Protein AF-A0A357F1L4-F1 (afdb_monomer_lite)

Foldseek 3Di:
DWDDPLLLQLLLQLQVLLFLVVLVVLQVLLCVPPNPCSLVVLLVQFDPVLSVVLVVVVVVVDDSSVVRGLNSQLSNLVVPLVSLCVQQPVCSVVRSVLSVLLSVSVVCSVVVHTDDPVSSVSNLVSSLVVCVSSVNNVSSVVSVCSNVVPDPPCPDDDDDDDDDDDDFDLQKEKEFEPADPVQVCLCVVQVKHKDAPDDPLPDDDNHQKYFYDYPQWSFKMWGFQFKKFAAALVDIGTPDGDHDDDPVVVVVSQSVSCCVPPVPRPRMIMGRTDDMGTAGQGAPDDDDGDDGIDMARCVVVVDDGRHSVRVSRHPHYPVVRVD

Structure (mmCIF, N/CA/C/O backbone):
data_AF-A0A357F1L4-F1
#
_entry.id   AF-A0A357F1L4-F1
#
loop_
_atom_site.group_PDB
_atom_site.id
_atom_site.type_symbol
_atom_site.label_atom_id
_atom_site.label_alt_id
_atom_site.label_comp_id
_atom_site.label_asym_id
_atom_site.label_entity_id
_atom_site.label_seq_id
_atom_site.pdbx_PDB_ins_code
_atom_site.Cartn_x
_atom_site.Cartn_y
_atom_site.Cartn_z
_atom_site.occupancy
_atom_site.B_iso_or_equiv
_atom_site.auth_seq_id
_atom_site.auth_comp_id
_atom_site.auth_asym_id
_atom_site.auth_atom_id
_atom_site.pdbx_PDB_model_num
ATOM 1 N N . MET A 1 1 ? 12.021 10.935 26.451 1.00 81.81 1 MET A N 1
ATOM 2 C CA . MET A 1 1 ? 10.717 10.225 26.434 1.00 81.81 1 MET A CA 1
ATOM 3 C C . MET A 1 1 ? 10.651 9.418 25.151 1.00 81.81 1 MET A C 1
ATOM 5 O O . MET A 1 1 ? 11.058 9.950 24.124 1.00 81.81 1 MET A O 1
ATOM 9 N N . PHE A 1 2 ? 10.201 8.165 25.200 1.00 91.44 2 PHE A N 1
ATOM 10 C CA . PHE A 1 2 ? 10.072 7.308 24.016 1.00 91.44 2 PHE A CA 1
ATOM 11 C C . PHE A 1 2 ? 8.644 7.331 23.468 1.00 91.44 2 PHE A C 1
ATOM 13 O O . PHE A 1 2 ? 7.699 7.525 24.232 1.00 91.44 2 PHE A O 1
ATOM 20 N N . ILE A 1 3 ? 8.499 7.126 22.158 1.00 88.88 3 ILE A N 1
ATOM 21 C CA . ILE A 1 3 ? 7.185 7.027 21.515 1.00 88.88 3 ILE A CA 1
ATOM 22 C C . ILE A 1 3 ? 6.516 5.676 21.800 1.00 88.88 3 ILE A C 1
ATOM 24 O O . ILE A 1 3 ? 7.173 4.631 21.862 1.00 88.88 3 ILE A O 1
ATOM 28 N N . ASN A 1 4 ? 5.194 5.693 21.949 1.00 89.44 4 ASN A N 1
ATOM 29 C CA . ASN A 1 4 ? 4.388 4.505 22.212 1.00 89.44 4 ASN A CA 1
ATOM 30 C C . ASN A 1 4 ? 4.125 3.678 20.935 1.00 89.44 4 ASN A C 1
ATOM 32 O O . ASN A 1 4 ? 4.451 4.083 19.818 1.00 89.44 4 ASN A O 1
ATOM 36 N N . GLN A 1 5 ? 3.509 2.503 21.088 1.00 80.50 5 GLN A N 1
ATOM 37 C CA . GLN A 1 5 ? 3.262 1.583 19.972 1.00 80.50 5 GLN A CA 1
ATOM 38 C C . GLN A 1 5 ? 2.395 2.194 18.853 1.00 80.50 5 GLN A C 1
ATOM 40 O O . GLN A 1 5 ? 2.718 2.042 17.676 1.00 80.50 5 GLN A O 1
ATOM 45 N N . THR A 1 6 ? 1.351 2.954 19.195 1.00 84.44 6 THR A N 1
ATOM 46 C CA . THR A 1 6 ? 0.487 3.649 18.223 1.00 84.44 6 THR A CA 1
ATOM 47 C C . THR A 1 6 ? 1.271 4.684 17.411 1.00 84.44 6 THR A C 1
ATOM 49 O O . THR A 1 6 ? 1.054 4.852 16.210 1.00 84.44 6 THR A O 1
ATOM 52 N N . GLU A 1 7 ? 2.215 5.377 18.047 1.00 86.50 7 GLU A N 1
ATOM 53 C CA . GLU A 1 7 ? 3.111 6.330 17.387 1.00 86.50 7 GLU A CA 1
ATOM 54 C C . GLU A 1 7 ? 4.137 5.620 16.491 1.00 86.50 7 GLU A C 1
ATOM 56 O O . GLU A 1 7 ? 4.337 6.050 15.351 1.00 86.50 7 GLU A O 1
ATOM 61 N N . LYS A 1 8 ? 4.709 4.489 16.939 1.00 86.06 8 LYS A N 1
ATOM 62 C CA . LYS A 1 8 ? 5.569 3.623 16.109 1.00 86.06 8 LYS A CA 1
ATOM 63 C C . LYS A 1 8 ? 4.834 3.146 14.851 1.00 86.06 8 LYS A C 1
ATOM 65 O O . LYS A 1 8 ? 5.392 3.202 13.757 1.00 86.06 8 LYS A O 1
ATOM 70 N N . GLU A 1 9 ? 3.568 2.744 14.967 1.00 85.12 9 GLU A N 1
ATOM 71 C CA . GLU A 1 9 ? 2.745 2.315 13.828 1.00 85.12 9 GLU A CA 1
ATOM 72 C C . GLU A 1 9 ? 2.429 3.439 12.836 1.00 85.12 9 GLU A C 1
ATOM 74 O O . GLU A 1 9 ? 2.482 3.222 11.622 1.00 85.12 9 GLU A O 1
ATOM 79 N N . LYS A 1 10 ? 2.091 4.640 13.326 1.00 89.31 10 LYS A N 1
ATOM 80 C CA . LYS A 1 10 ? 1.914 5.825 12.471 1.00 89.31 10 LYS A CA 1
ATOM 81 C C . LYS A 1 10 ? 3.200 6.132 11.707 1.00 89.31 10 LYS A C 1
ATOM 83 O O . LYS A 1 10 ? 3.157 6.332 10.496 1.00 89.31 10 LYS A O 1
ATOM 88 N N . LEU A 1 11 ? 4.337 6.124 12.402 1.00 92.19 11 LEU A N 1
ATOM 89 C CA . LEU A 1 11 ? 5.649 6.420 11.829 1.00 92.19 11 LEU A CA 1
ATOM 90 C C . LEU A 1 11 ? 6.066 5.367 10.794 1.00 92.19 11 LEU A C 1
ATOM 92 O O . LEU A 1 11 ? 6.514 5.724 9.708 1.00 92.19 11 LEU A O 1
ATOM 96 N N . PHE A 1 12 ? 5.814 4.082 11.059 1.00 92.00 12 PHE A N 1
ATOM 97 C CA . PHE A 1 12 ? 6.002 3.002 10.086 1.00 92.00 12 PHE A CA 1
ATOM 98 C C . PHE A 1 12 ? 5.160 3.209 8.812 1.00 92.00 12 PHE A C 1
ATOM 100 O O . PHE A 1 12 ? 5.679 3.092 7.700 1.00 92.00 12 PHE A O 1
ATOM 107 N N . LYS A 1 13 ? 3.878 3.581 8.956 1.00 88.50 13 LYS A N 1
ATOM 108 C CA . LYS A 1 13 ? 2.992 3.913 7.823 1.00 88.50 13 LYS A CA 1
ATOM 109 C C . LYS A 1 13 ? 3.527 5.123 7.034 1.00 88.50 13 LYS A C 1
ATOM 111 O O . LYS A 1 13 ? 3.612 5.049 5.809 1.00 88.50 13 LYS A O 1
ATOM 116 N N . GLY A 1 14 ? 3.958 6.186 7.720 1.00 93.06 14 GLY A N 1
ATOM 117 C CA . GLY A 1 14 ? 4.518 7.398 7.106 1.00 93.06 14 GLY A CA 1
ATOM 118 C C . GLY A 1 14 ? 5.817 7.148 6.335 1.00 93.06 14 GLY A C 1
ATOM 119 O O . GLY A 1 14 ? 5.975 7.617 5.208 1.00 93.06 14 GLY A O 1
ATOM 120 N N . LEU A 1 15 ? 6.715 6.328 6.888 1.00 94.75 15 LEU A N 1
ATOM 121 C CA . LEU A 1 15 ? 7.925 5.872 6.199 1.00 94.75 15 LEU A CA 1
ATOM 122 C C . LEU A 1 15 ? 7.594 5.083 4.924 1.00 94.75 15 LEU A C 1
ATOM 124 O O . LEU A 1 15 ? 8.250 5.280 3.905 1.00 94.75 15 LEU A O 1
ATOM 128 N N . GLY A 1 16 ? 6.564 4.230 4.946 1.00 91.00 16 GLY A N 1
ATOM 129 C CA . GLY A 1 16 ? 6.109 3.497 3.760 1.00 91.00 16 GLY A CA 1
ATOM 130 C C . GLY A 1 16 ? 5.607 4.413 2.636 1.00 91.00 16 GLY A C 1
ATOM 131 O O . GLY A 1 16 ? 6.017 4.250 1.484 1.00 91.00 16 GLY A O 1
ATOM 132 N N . ILE A 1 17 ? 4.775 5.405 2.977 1.00 90.69 17 ILE A N 1
ATOM 133 C CA . ILE A 1 17 ? 4.278 6.433 2.042 1.00 90.69 17 ILE A CA 1
ATOM 134 C C . ILE A 1 17 ? 5.459 7.191 1.421 1.00 90.69 17 ILE A C 1
ATOM 136 O O . ILE A 1 17 ? 5.607 7.244 0.196 1.00 90.69 17 ILE A O 1
ATOM 140 N N . PHE A 1 18 ? 6.353 7.707 2.267 1.00 96.19 18 PHE A N 1
ATOM 141 C CA . PHE A 1 18 ? 7.519 8.466 1.830 1.00 96.19 18 PHE A CA 1
ATOM 142 C C . PHE A 1 18 ? 8.476 7.640 0.964 1.00 96.19 18 PHE A C 1
ATOM 144 O O . PHE A 1 18 ? 8.941 8.137 -0.059 1.00 96.19 18 PHE A O 1
ATOM 151 N N . GLN A 1 19 ? 8.749 6.376 1.315 1.00 95.94 19 GLN A N 1
ATOM 152 C CA . GLN A 1 19 ? 9.640 5.512 0.534 1.00 95.94 19 GLN A CA 1
ATOM 153 C C . GLN A 1 19 ? 9.152 5.367 -0.909 1.00 95.94 19 GLN A C 1
ATOM 155 O O . GLN A 1 19 ? 9.956 5.440 -1.837 1.00 95.94 19 GLN A O 1
ATOM 160 N N . ASN A 1 20 ? 7.844 5.179 -1.104 1.00 90.94 20 ASN A N 1
ATOM 161 C CA . ASN A 1 20 ? 7.250 5.060 -2.431 1.00 90.94 20 ASN A CA 1
ATOM 162 C C . ASN A 1 20 ? 7.383 6.363 -3.237 1.00 90.94 20 ASN A C 1
ATOM 164 O O . ASN A 1 20 ? 7.795 6.337 -4.395 1.00 90.94 20 ASN A O 1
ATOM 168 N N . ILE A 1 21 ? 7.087 7.504 -2.615 1.00 92.81 21 ILE A N 1
ATOM 169 C CA . ILE A 1 21 ? 7.133 8.817 -3.270 1.00 92.81 21 ILE A CA 1
ATOM 170 C C . ILE A 1 21 ? 8.572 9.248 -3.586 1.00 92.81 21 ILE A C 1
ATOM 172 O O . ILE A 1 21 ? 8.853 9.682 -4.702 1.00 92.81 21 ILE A O 1
ATOM 176 N N . PHE A 1 22 ? 9.512 9.069 -2.655 1.00 96.50 22 PHE A N 1
ATOM 177 C CA . PHE A 1 22 ? 10.911 9.438 -2.871 1.00 96.50 22 PHE A CA 1
ATOM 178 C C . PHE A 1 22 ? 11.606 8.513 -3.886 1.00 96.50 22 PHE A C 1
ATOM 180 O O . PHE A 1 22 ? 12.413 8.973 -4.690 1.00 96.50 22 PHE A O 1
ATOM 187 N N . ARG A 1 23 ? 11.223 7.230 -3.946 1.00 95.88 23 ARG A N 1
ATOM 188 C CA . ARG A 1 23 ? 11.595 6.311 -5.038 1.00 95.88 23 ARG A CA 1
ATOM 189 C C . ARG A 1 23 ? 11.125 6.823 -6.402 1.00 95.88 23 ARG A C 1
ATOM 191 O O . ARG A 1 23 ? 11.927 6.874 -7.328 1.00 95.88 23 ARG A O 1
ATOM 198 N N . GLN A 1 24 ? 9.855 7.215 -6.532 1.00 92.12 24 GLN A N 1
ATOM 199 C CA . GLN A 1 24 ? 9.325 7.773 -7.785 1.00 92.12 24 GLN A CA 1
ATOM 200 C C . GLN A 1 24 ? 10.053 9.064 -8.182 1.00 92.12 24 GLN A C 1
ATOM 202 O O . GLN A 1 24 ? 10.353 9.261 -9.357 1.00 92.12 24 GLN A O 1
ATOM 207 N N . TYR A 1 25 ? 10.386 9.915 -7.206 1.00 96.38 25 TYR A N 1
ATOM 208 C CA . TYR A 1 25 ? 11.195 11.112 -7.424 1.00 96.38 25 TYR A CA 1
ATOM 209 C C . TYR A 1 25 ? 12.589 10.779 -7.978 1.00 96.38 25 TYR A C 1
ATOM 211 O O . TYR A 1 25 ? 12.964 11.332 -9.009 1.00 96.38 25 TYR A O 1
ATOM 219 N N . ILE A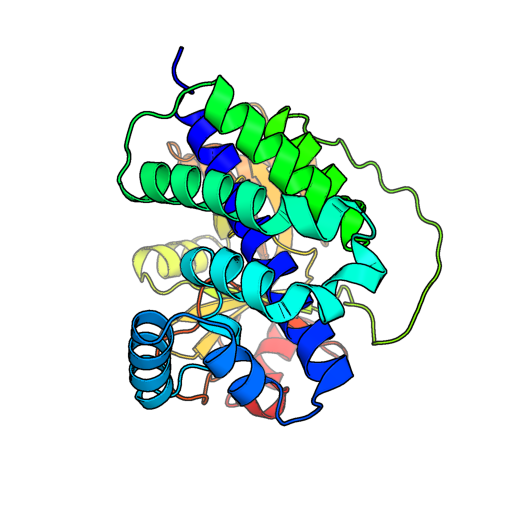 1 26 ? 13.313 9.832 -7.362 1.00 97.12 26 ILE A N 1
ATOM 220 C CA . ILE A 1 26 ? 14.629 9.351 -7.829 1.00 97.12 26 ILE A CA 1
ATOM 221 C C . ILE A 1 26 ? 14.567 8.891 -9.290 1.00 97.12 26 ILE A C 1
ATOM 223 O O . ILE A 1 26 ? 15.373 9.343 -10.104 1.00 97.12 26 ILE A O 1
ATOM 227 N N . VAL A 1 27 ? 13.608 8.018 -9.625 1.00 95.12 27 VAL A N 1
ATOM 228 C CA . VAL A 1 27 ? 13.436 7.519 -11.000 1.00 95.12 27 VAL A CA 1
ATOM 229 C C . VAL A 1 27 ? 13.141 8.687 -11.943 1.00 95.12 27 VAL A C 1
ATOM 231 O O . VAL A 1 27 ? 13.826 8.841 -12.944 1.00 95.12 27 VAL A O 1
ATOM 234 N N . SER A 1 28 ? 12.215 9.582 -11.582 1.00 94.69 28 SER A N 1
ATOM 235 C CA . SER A 1 28 ? 11.856 10.756 -12.388 1.00 94.69 28 SER A CA 1
ATOM 236 C C . SER A 1 28 ? 13.053 11.665 -12.708 1.00 94.69 28 SER A C 1
ATOM 238 O O . SER A 1 28 ? 13.283 11.980 -13.878 1.00 94.69 28 SER A O 1
ATOM 240 N N . VAL A 1 29 ? 13.860 12.060 -11.711 1.00 95.75 29 VAL A N 1
ATOM 241 C CA . VAL A 1 29 ? 15.006 12.961 -11.957 1.00 95.75 29 VAL A CA 1
ATOM 242 C C . VAL A 1 29 ? 16.132 12.285 -12.741 1.00 95.75 29 VAL A C 1
ATOM 244 O O . VAL A 1 29 ? 16.767 12.944 -13.567 1.00 95.75 29 VAL A O 1
ATOM 247 N N . LEU A 1 30 ? 16.354 10.979 -12.550 1.00 96.06 30 LEU A N 1
ATOM 248 C CA . LEU A 1 30 ? 17.338 10.233 -13.335 1.00 96.06 30 LEU A CA 1
ATOM 249 C C . LEU A 1 30 ? 16.856 10.005 -14.772 1.00 96.06 30 LEU A C 1
ATOM 251 O O . LEU A 1 30 ? 17.595 10.319 -15.701 1.00 96.06 30 LEU A O 1
ATOM 255 N N . THR A 1 31 ? 15.616 9.560 -14.994 1.00 95.25 31 THR A N 1
ATOM 256 C CA . THR A 1 31 ? 15.044 9.391 -16.342 1.00 95.25 31 THR A CA 1
ATOM 257 C C . THR A 1 31 ? 15.011 10.716 -17.108 1.00 95.25 31 THR A C 1
ATOM 259 O O . THR A 1 31 ? 15.353 10.747 -18.287 1.00 95.25 31 THR A O 1
ATOM 262 N N . LYS A 1 32 ? 14.707 11.841 -16.445 1.00 93.88 32 LYS A N 1
ATOM 263 C CA . LYS A 1 32 ? 14.752 13.183 -17.056 1.00 93.88 32 LYS A CA 1
ATOM 264 C C . LYS A 1 32 ? 16.152 13.583 -17.551 1.00 93.88 32 LYS A C 1
ATOM 266 O O . LYS A 1 32 ? 16.251 14.395 -18.468 1.00 93.88 32 LYS A O 1
ATOM 271 N N . ARG A 1 33 ? 17.226 13.047 -16.954 1.00 95.00 33 ARG A N 1
ATOM 272 C CA . ARG A 1 33 ? 18.620 13.366 -17.315 1.00 95.00 33 ARG A CA 1
ATOM 273 C C . ARG A 1 33 ? 19.277 12.330 -18.233 1.00 95.00 33 ARG A C 1
ATOM 275 O O . ARG A 1 33 ? 20.036 12.726 -19.111 1.00 95.00 33 ARG A O 1
ATOM 282 N N . PHE A 1 34 ? 19.006 11.047 -18.013 1.00 95.06 34 PHE A N 1
ATOM 283 C CA . PHE A 1 34 ? 19.709 9.907 -18.619 1.00 95.06 34 PHE A CA 1
ATOM 284 C C . PHE A 1 34 ? 18.802 9.022 -19.495 1.00 95.06 34 PHE A C 1
ATOM 286 O O . PHE A 1 34 ? 19.275 8.079 -20.126 1.00 95.06 34 PHE A O 1
ATOM 293 N N . GLY A 1 35 ? 17.497 9.306 -19.565 1.00 94.12 35 GLY A N 1
ATOM 294 C CA . GLY A 1 35 ? 16.545 8.527 -20.357 1.00 94.12 35 GLY A CA 1
ATOM 295 C C . GLY A 1 35 ? 16.500 7.065 -19.910 1.00 94.12 35 GLY A C 1
ATOM 296 O O . GLY A 1 35 ? 16.312 6.779 -18.729 1.00 94.12 35 GLY A O 1
ATOM 297 N N . ASN A 1 36 ? 16.696 6.144 -20.854 1.00 91.69 36 ASN A N 1
ATOM 298 C CA . ASN A 1 36 ? 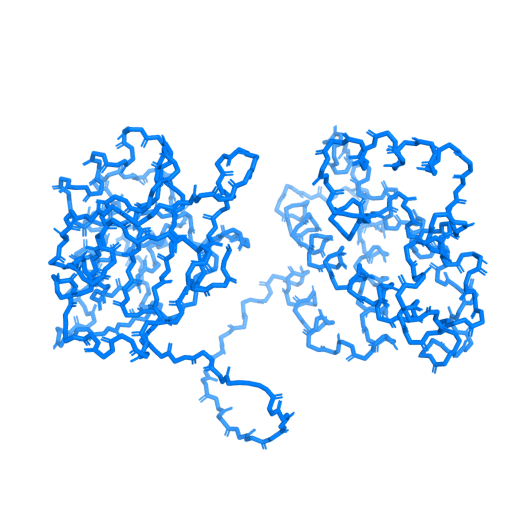16.694 4.700 -20.596 1.00 91.69 36 ASN A CA 1
ATOM 299 C C . ASN A 1 36 ? 17.899 4.222 -19.760 1.00 91.69 36 ASN A C 1
ATOM 301 O O . ASN A 1 36 ? 17.826 3.149 -19.173 1.00 91.69 36 ASN A O 1
ATOM 305 N N . ASP A 1 37 ? 18.974 5.012 -19.671 1.00 93.88 37 ASP A N 1
ATOM 306 C CA . ASP A 1 37 ? 20.202 4.675 -18.930 1.00 93.88 37 ASP A CA 1
ATOM 307 C C . ASP A 1 37 ? 20.139 5.074 -17.438 1.00 93.88 37 ASP A C 1
ATOM 309 O O . ASP A 1 37 ? 21.114 4.990 -16.690 1.00 93.88 37 ASP A O 1
ATOM 313 N N . TRP A 1 38 ? 18.960 5.503 -16.968 1.00 95.31 38 TRP A N 1
ATOM 314 C CA . TRP A 1 38 ? 18.737 5.923 -15.582 1.00 95.31 38 TRP A CA 1
ATOM 315 C C . TRP A 1 38 ? 19.107 4.840 -14.554 1.00 95.31 38 TRP A C 1
ATOM 317 O O . TRP A 1 38 ? 19.487 5.167 -13.429 1.00 95.31 38 TRP A O 1
ATOM 327 N N . THR A 1 39 ? 19.012 3.562 -14.932 1.00 93.75 39 THR A N 1
ATOM 328 C CA . THR A 1 39 ? 19.339 2.410 -14.084 1.00 93.75 39 THR A CA 1
ATOM 329 C C . THR A 1 39 ? 20.831 2.349 -13.761 1.00 93.75 39 THR A C 1
ATOM 331 O O . THR A 1 39 ? 21.191 2.227 -12.590 1.00 93.75 39 THR A O 1
ATOM 334 N N . ASN A 1 40 ? 21.698 2.514 -14.764 1.00 93.81 40 ASN A N 1
ATOM 335 C CA . ASN A 1 40 ? 23.148 2.571 -14.583 1.00 93.81 40 ASN A CA 1
ATOM 336 C C . ASN A 1 40 ? 23.540 3.815 -13.778 1.00 93.81 40 ASN A C 1
ATOM 338 O O . ASN A 1 40 ? 24.236 3.696 -12.769 1.00 93.81 40 ASN A O 1
ATOM 342 N N . ALA A 1 41 ? 22.975 4.980 -14.115 1.00 95.44 41 ALA A N 1
ATOM 343 C CA . ALA A 1 41 ? 23.170 6.208 -13.343 1.00 95.44 41 ALA A CA 1
ATOM 344 C C . ALA A 1 41 ? 22.737 6.063 -11.864 1.00 95.44 41 ALA A C 1
ATOM 346 O O . ALA A 1 41 ? 23.363 6.635 -10.966 1.00 95.44 41 ALA A O 1
ATOM 347 N N . PHE A 1 42 ? 21.702 5.263 -11.567 1.00 96.94 42 PHE A N 1
ATOM 348 C CA . PHE A 1 42 ? 21.339 4.936 -10.186 1.00 96.94 42 PHE A CA 1
ATOM 349 C C . PHE A 1 42 ? 22.369 4.020 -9.507 1.00 96.94 42 PHE A C 1
ATOM 351 O O . PHE A 1 42 ? 22.761 4.295 -8.370 1.00 96.94 42 PHE A O 1
ATOM 358 N N . LEU A 1 43 ? 22.834 2.962 -10.176 1.00 95.12 43 LEU A N 1
ATOM 359 C CA . LEU A 1 43 ? 23.842 2.035 -9.640 1.00 95.12 43 LEU A CA 1
ATOM 360 C C . LEU A 1 43 ? 25.185 2.736 -9.364 1.00 95.12 43 LEU A C 1
ATOM 362 O O . LEU A 1 43 ? 25.835 2.472 -8.349 1.00 95.12 43 LEU A O 1
ATOM 366 N N . GLU A 1 44 ? 25.570 3.702 -10.196 1.00 94.50 44 GLU A N 1
ATOM 367 C CA . GLU A 1 44 ? 26.717 4.582 -9.946 1.00 94.50 44 GLU A CA 1
ATOM 368 C C . GLU A 1 44 ? 26.480 5.560 -8.783 1.00 94.50 44 GLU A C 1
ATOM 370 O O . GLU A 1 44 ? 27.434 5.996 -8.133 1.00 94.50 44 GLU A O 1
ATOM 375 N N . SER A 1 45 ? 25.221 5.878 -8.457 1.00 94.12 45 SER A N 1
ATOM 376 C CA . SER A 1 45 ? 24.856 6.811 -7.380 1.00 94.12 45 SER A CA 1
ATOM 377 C C . SER A 1 45 ? 24.861 6.225 -5.961 1.00 94.12 45 SER A C 1
ATOM 379 O O . SER A 1 45 ? 24.754 6.969 -4.984 1.00 94.12 45 SER A O 1
ATOM 381 N N . VAL A 1 46 ? 25.023 4.910 -5.812 1.00 94.44 46 VAL A N 1
ATOM 382 C CA . VAL A 1 46 ? 25.088 4.247 -4.499 1.00 94.44 46 VAL A CA 1
ATOM 383 C C . VAL A 1 46 ? 26.537 3.925 -4.095 1.00 94.44 46 VAL A C 1
ATOM 385 O O . VAL A 1 46 ? 27.486 4.284 -4.801 1.00 94.44 46 VAL A O 1
ATOM 388 N N . SER A 1 47 ? 26.761 3.336 -2.914 1.00 91.38 47 SER A N 1
ATOM 389 C CA . SER A 1 47 ? 28.100 2.853 -2.532 1.00 91.38 47 SER A CA 1
ATOM 390 C C . SER A 1 47 ? 28.460 1.557 -3.284 1.00 91.38 47 SER A C 1
ATOM 392 O O . SER A 1 47 ? 27.549 0.850 -3.717 1.00 91.38 47 SER A O 1
ATOM 394 N N . PRO A 1 48 ? 29.749 1.179 -3.414 1.00 91.81 48 PRO A N 1
ATOM 395 C CA . PRO A 1 48 ? 30.134 -0.069 -4.084 1.00 91.81 48 PRO A CA 1
ATOM 396 C C . PRO A 1 48 ? 29.461 -1.315 -3.487 1.00 91.81 48 PRO A C 1
ATOM 398 O O . PRO A 1 48 ? 28.994 -2.177 -4.225 1.00 91.81 48 PRO A O 1
ATOM 401 N N . GLN A 1 49 ? 29.321 -1.372 -2.156 1.00 91.62 49 GLN A N 1
ATOM 402 C CA . GLN A 1 49 ? 28.622 -2.465 -1.472 1.00 91.62 49 GLN A CA 1
ATOM 403 C C . GLN A 1 49 ? 27.117 -2.482 -1.780 1.00 91.62 49 GLN A C 1
ATOM 405 O O . GLN A 1 49 ? 26.531 -3.548 -1.949 1.00 91.62 49 GLN A O 1
ATOM 410 N N . GLN A 1 50 ? 26.485 -1.308 -1.860 1.00 92.00 50 GLN A N 1
ATOM 411 C CA . GLN A 1 50 ? 25.072 -1.192 -2.227 1.00 92.00 50 GLN A CA 1
ATOM 412 C C . GLN A 1 50 ? 24.845 -1.604 -3.684 1.00 92.00 50 GLN A C 1
ATOM 414 O O . GLN A 1 50 ? 23.908 -2.343 -3.959 1.00 92.00 50 GLN A O 1
ATOM 419 N N . ASN A 1 51 ? 25.731 -1.194 -4.597 1.00 92.69 51 ASN A N 1
ATOM 420 C CA . ASN A 1 51 ? 25.698 -1.602 -6.000 1.00 92.6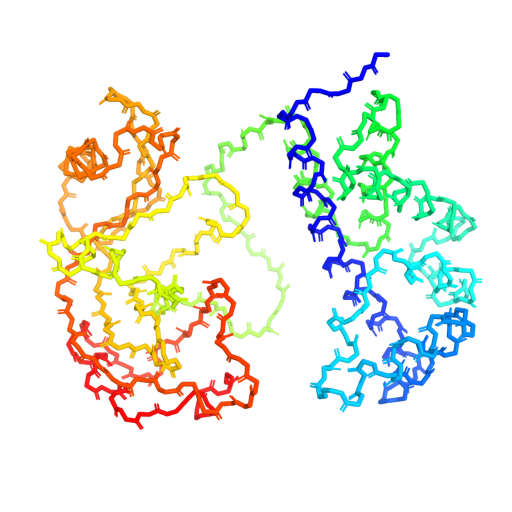9 51 ASN A CA 1
ATOM 421 C C . ASN A 1 51 ? 25.825 -3.132 -6.125 1.00 92.69 51 ASN A C 1
ATOM 423 O O . ASN A 1 51 ? 24.942 -3.763 -6.696 1.00 92.69 51 ASN A O 1
ATOM 427 N N . ALA A 1 52 ? 26.822 -3.753 -5.482 1.00 91.44 52 ALA A N 1
ATOM 428 C CA . ALA A 1 52 ? 26.984 -5.211 -5.487 1.00 91.44 52 ALA A CA 1
ATOM 429 C C . ALA A 1 52 ? 25.735 -5.961 -4.969 1.00 91.44 52 ALA A C 1
ATOM 431 O O . ALA A 1 52 ? 25.306 -6.948 -5.568 1.00 91.44 52 ALA A O 1
ATOM 432 N N . ASN A 1 53 ? 25.109 -5.467 -3.894 1.00 89.69 53 ASN A N 1
ATOM 433 C CA . ASN A 1 53 ? 23.869 -6.038 -3.355 1.00 89.69 53 ASN A CA 1
ATOM 434 C C . ASN A 1 53 ? 22.675 -5.866 -4.316 1.00 89.69 53 ASN A C 1
ATOM 436 O O . ASN A 1 53 ? 21.847 -6.772 -4.435 1.00 89.69 53 ASN A O 1
ATOM 440 N N . LEU A 1 54 ? 22.583 -4.723 -5.005 1.00 90.94 54 LEU A N 1
ATOM 441 C CA . LEU A 1 54 ? 21.560 -4.463 -6.017 1.00 90.94 54 LEU A CA 1
ATOM 442 C C . LEU A 1 54 ? 21.747 -5.359 -7.240 1.00 90.94 54 LEU A C 1
ATOM 444 O O . LEU A 1 54 ? 20.797 -6.038 -7.604 1.00 90.94 54 LEU A O 1
ATOM 448 N N . VAL A 1 55 ? 22.946 -5.432 -7.826 1.00 89.31 55 VAL A N 1
ATOM 449 C CA . VAL A 1 55 ? 23.243 -6.279 -8.999 1.00 89.31 55 VAL A CA 1
ATOM 450 C C . VAL A 1 55 ? 22.877 -7.738 -8.727 1.00 89.31 55 VAL A C 1
ATOM 452 O O . VAL A 1 55 ? 22.107 -8.318 -9.487 1.00 89.31 55 VAL A O 1
ATOM 455 N N . LYS A 1 56 ? 23.284 -8.289 -7.577 1.00 88.06 56 LYS A N 1
ATOM 456 C CA . LYS A 1 56 ? 22.880 -9.638 -7.147 1.00 88.06 56 LYS A CA 1
ATOM 457 C C . LYS A 1 56 ? 21.358 -9.803 -6.989 1.00 88.06 56 LYS A C 1
ATOM 459 O O . LYS A 1 56 ? 20.815 -10.893 -7.144 1.00 88.06 56 LYS A O 1
ATOM 464 N N . SER A 1 57 ? 20.640 -8.730 -6.670 1.00 82.06 57 SER A N 1
ATOM 465 C CA . SER A 1 57 ? 19.174 -8.740 -6.593 1.00 82.06 57 SER A CA 1
ATOM 466 C C . SER A 1 57 ? 18.511 -8.631 -7.977 1.00 82.06 57 SER A C 1
ATOM 468 O O . SER A 1 57 ? 17.428 -9.181 -8.167 1.00 82.06 57 SER A O 1
ATOM 470 N N . LEU A 1 58 ? 19.162 -7.982 -8.953 1.00 83.75 58 LEU A N 1
ATOM 471 C CA . LEU A 1 58 ? 18.717 -7.926 -10.353 1.00 83.75 58 LEU A CA 1
ATOM 472 C C . LEU A 1 58 ? 18.836 -9.291 -11.050 1.00 83.75 58 LEU A C 1
ATOM 474 O O . LEU A 1 58 ? 17.972 -9.625 -11.852 1.00 83.75 58 LEU A O 1
ATOM 478 N N . GLU A 1 59 ? 19.828 -10.113 -10.683 1.00 79.81 59 GLU A N 1
ATOM 479 C CA . GLU A 1 59 ? 19.971 -11.514 -11.138 1.00 79.81 59 GLU A CA 1
ATOM 480 C C . GLU A 1 59 ? 18.753 -12.403 -10.798 1.00 79.81 59 GLU A C 1
ATOM 482 O O . GLU A 1 59 ? 18.627 -13.505 -11.323 1.00 79.81 59 GLU A O 1
ATOM 487 N N . ASN A 1 60 ? 17.850 -11.937 -9.927 1.00 76.62 60 ASN A N 1
ATOM 488 C CA . ASN A 1 60 ? 16.632 -12.636 -9.507 1.00 76.62 60 ASN A CA 1
ATOM 489 C C . ASN A 1 60 ? 15.351 -12.047 -10.152 1.00 76.62 60 ASN A C 1
ATOM 491 O O . ASN A 1 60 ? 14.275 -12.109 -9.553 1.00 76.62 60 ASN A O 1
ATOM 495 N N . ASP A 1 61 ? 15.466 -11.426 -11.333 1.00 74.31 61 ASP A N 1
ATOM 496 C CA . ASP A 1 61 ? 14.379 -10.783 -12.101 1.00 74.31 61 ASP A CA 1
ATOM 497 C C . ASP A 1 61 ? 13.589 -9.693 -11.337 1.00 74.31 61 ASP A C 1
ATOM 499 O O . ASP A 1 61 ? 12.453 -9.341 -11.680 1.00 74.31 61 ASP A O 1
ATOM 503 N N . VAL A 1 62 ? 14.178 -9.102 -10.290 1.00 75.88 62 VAL A N 1
ATOM 504 C CA . VAL A 1 62 ? 13.554 -7.993 -9.558 1.00 75.88 62 VAL A CA 1
ATOM 505 C C . VAL A 1 62 ? 13.904 -6.665 -10.227 1.00 75.88 62 VAL A C 1
ATOM 507 O O . VAL A 1 62 ? 15.048 -6.231 -10.213 1.00 75.88 62 VAL A O 1
ATOM 510 N N . SER A 1 63 ? 12.898 -5.964 -10.753 1.00 86.00 63 SER A N 1
ATOM 511 C CA . SER A 1 63 ? 13.040 -4.606 -11.304 1.00 86.00 63 SER A CA 1
ATOM 512 C C . SER A 1 63 ? 13.717 -3.644 -10.312 1.00 86.00 63 SER A C 1
ATOM 514 O O . SER A 1 63 ? 13.201 -3.471 -9.199 1.00 86.00 63 SER A O 1
ATOM 516 N N . LEU A 1 64 ? 14.792 -2.962 -10.737 1.00 88.25 64 LEU A N 1
ATOM 517 C CA . LEU A 1 64 ? 15.604 -2.053 -9.908 1.00 88.25 64 LEU A CA 1
ATOM 518 C C . LEU A 1 64 ? 14.759 -1.066 -9.091 1.00 88.25 64 LEU A C 1
ATOM 520 O O . LEU A 1 64 ? 14.980 -0.900 -7.897 1.00 88.25 64 LEU A O 1
ATOM 524 N N . GLU A 1 65 ? 13.732 -0.487 -9.711 1.00 88.25 65 GLU A N 1
ATOM 525 C CA . GLU A 1 65 ? 12.766 0.441 -9.107 1.00 88.25 65 GLU A CA 1
ATOM 526 C C . GLU A 1 65 ? 12.219 -0.049 -7.757 1.00 88.25 65 GLU A C 1
ATOM 528 O O . GLU A 1 65 ? 12.095 0.727 -6.811 1.00 88.25 65 GLU A O 1
ATOM 533 N N . LYS A 1 66 ? 11.915 -1.349 -7.635 1.00 86.81 66 LYS A N 1
ATOM 534 C CA . LYS A 1 66 ? 11.339 -1.947 -6.418 1.00 86.81 66 LYS A CA 1
ATOM 535 C C . LYS A 1 66 ? 12.374 -2.121 -5.305 1.00 86.81 66 LYS A C 1
ATOM 537 O O . LYS A 1 66 ? 11.984 -2.098 -4.136 1.00 86.81 66 LYS A O 1
ATOM 542 N N . LEU A 1 67 ? 13.654 -2.254 -5.662 1.00 89.94 67 LEU A N 1
ATOM 543 C CA . LEU A 1 67 ? 14.788 -2.394 -4.742 1.00 89.94 67 LEU A CA 1
ATOM 544 C C . LEU A 1 67 ? 15.217 -1.051 -4.126 1.00 89.94 67 LEU A C 1
ATOM 546 O O . LEU A 1 67 ? 15.762 -1.027 -3.026 1.00 89.94 67 LEU A O 1
ATOM 550 N N . ILE A 1 68 ? 14.937 0.070 -4.801 1.00 94.25 68 ILE A N 1
ATOM 551 C CA . ILE A 1 68 ? 15.242 1.425 -4.315 1.00 94.25 68 ILE A CA 1
ATOM 552 C C . ILE A 1 68 ? 14.493 1.697 -3.000 1.00 94.25 68 ILE A C 1
ATOM 554 O O . ILE A 1 68 ? 13.260 1.700 -2.964 1.00 94.25 68 ILE A O 1
ATOM 558 N N . ASP A 1 69 ? 15.228 1.947 -1.917 1.00 94.44 69 ASP A N 1
ATOM 559 C CA . ASP A 1 69 ? 14.701 2.143 -0.559 1.00 94.44 69 ASP A CA 1
ATOM 560 C C . ASP A 1 69 ? 15.604 3.051 0.307 1.00 94.44 69 ASP A C 1
ATOM 562 O O . ASP A 1 69 ? 16.620 3.576 -0.161 1.00 94.44 69 ASP A O 1
ATOM 566 N N . PHE A 1 70 ? 15.255 3.195 1.592 1.00 95.81 70 PHE A N 1
ATOM 567 C CA . PHE A 1 70 ? 15.949 4.048 2.563 1.00 95.81 70 PHE A CA 1
ATOM 568 C C . PHE A 1 70 ? 17.469 3.883 2.646 1.00 95.81 70 PHE A C 1
ATOM 570 O O . PHE A 1 70 ? 18.147 4.878 2.901 1.00 95.81 70 PHE A O 1
ATOM 577 N N . GLN A 1 71 ? 18.028 2.685 2.432 1.00 93.94 71 GLN A N 1
ATOM 578 C CA . GLN A 1 71 ? 19.484 2.515 2.535 1.00 93.94 71 GLN A CA 1
ATOM 579 C C . GLN A 1 71 ? 20.210 3.256 1.397 1.00 93.94 71 GLN A C 1
ATOM 581 O O . GLN A 1 71 ? 21.320 3.755 1.576 1.00 93.94 71 GLN A O 1
ATOM 586 N N . HIS A 1 72 ? 19.556 3.390 0.242 1.00 96.38 72 HIS A N 1
ATOM 587 C CA . HIS A 1 72 ? 20.109 3.987 -0.970 1.00 96.38 72 HIS A CA 1
ATOM 588 C C . HIS A 1 72 ? 19.961 5.515 -1.010 1.00 96.38 72 HIS A C 1
ATOM 590 O O . HIS A 1 72 ? 20.804 6.206 -1.584 1.00 96.38 72 HIS A O 1
ATOM 596 N N . PHE A 1 73 ? 18.898 6.048 -0.396 1.00 97.50 73 PHE A N 1
ATOM 597 C CA . PHE A 1 73 ? 18.483 7.450 -0.525 1.00 97.50 73 PHE A CA 1
ATOM 598 C C . PHE A 1 73 ? 19.589 8.455 -0.169 1.00 97.50 73 PHE A C 1
ATOM 600 O O . PHE A 1 73 ? 19.795 9.426 -0.898 1.00 97.50 73 PHE A O 1
ATOM 607 N N . LYS A 1 74 ? 20.333 8.216 0.920 1.00 97.44 74 LYS A N 1
ATOM 608 C CA . LYS A 1 74 ? 21.434 9.097 1.340 1.00 97.44 74 LYS A CA 1
ATOM 609 C C . LYS A 1 74 ? 22.573 9.118 0.317 1.00 97.44 74 LYS A C 1
ATOM 611 O O . LYS A 1 74 ? 23.024 10.200 -0.051 1.00 97.44 74 LYS A O 1
ATOM 616 N N . SER A 1 75 ? 23.016 7.954 -0.162 1.00 96.38 75 SER A N 1
ATOM 617 C CA . SER A 1 75 ? 24.083 7.844 -1.168 1.00 96.38 75 SER A CA 1
ATOM 618 C C . SER A 1 75 ? 23.700 8.572 -2.460 1.00 96.38 75 SER A C 1
ATOM 620 O O . SER A 1 75 ? 24.459 9.420 -2.937 1.00 96.38 75 SER A O 1
ATOM 622 N N . PHE A 1 76 ? 22.473 8.330 -2.938 1.00 97.12 76 PHE A N 1
ATOM 623 C CA . PHE A 1 76 ? 21.896 9.016 -4.091 1.00 97.12 76 PHE A CA 1
ATOM 624 C C . PHE A 1 76 ? 21.931 10.544 -3.919 1.00 97.12 76 PHE A C 1
ATOM 626 O O . PHE A 1 76 ? 22.435 11.250 -4.792 1.00 97.12 76 PHE A O 1
ATOM 633 N N . ALA A 1 77 ? 21.451 11.062 -2.782 1.00 96.94 77 ALA A N 1
ATOM 634 C CA . ALA A 1 77 ? 21.390 12.501 -2.524 1.00 96.94 77 ALA A CA 1
ATOM 635 C C . ALA A 1 77 ? 22.776 13.165 -2.408 1.00 96.94 77 ALA A C 1
ATOM 637 O O . ALA A 1 77 ? 22.918 14.344 -2.727 1.00 96.94 77 ALA A O 1
ATOM 638 N N . ILE A 1 78 ? 23.805 12.425 -1.975 1.00 96.31 78 ILE A N 1
ATOM 639 C CA . ILE A 1 78 ? 25.192 12.915 -1.935 1.00 96.31 78 ILE A CA 1
ATOM 640 C C . ILE A 1 78 ? 25.755 13.067 -3.350 1.00 96.31 78 ILE A C 1
ATOM 642 O O . ILE A 1 78 ? 26.346 14.104 -3.651 1.00 96.31 78 ILE A O 1
ATOM 646 N N . LYS A 1 79 ? 25.582 12.053 -4.209 1.00 95.94 79 LYS A N 1
ATOM 647 C CA . LYS A 1 79 ? 26.163 12.043 -5.563 1.00 95.94 79 LYS A CA 1
ATOM 648 C C . LYS A 1 79 ? 25.376 12.887 -6.576 1.00 95.94 79 LYS A C 1
ATOM 650 O O . LYS A 1 79 ? 25.986 13.494 -7.446 1.00 95.94 79 LYS A O 1
ATOM 655 N N . ASN A 1 80 ? 24.053 13.000 -6.437 1.00 95.50 80 ASN A N 1
ATOM 656 C CA . ASN A 1 80 ? 23.173 13.655 -7.419 1.00 95.50 80 ASN A CA 1
ATOM 657 C C . ASN A 1 80 ? 22.691 15.063 -7.028 1.00 95.50 80 ASN A C 1
ATOM 659 O O . ASN A 1 80 ? 21.607 15.479 -7.441 1.00 95.50 80 ASN A O 1
ATOM 663 N N . LYS A 1 81 ? 23.484 15.830 -6.264 1.00 94.88 81 LYS A N 1
ATOM 664 C CA . LYS A 1 81 ? 23.120 17.201 -5.845 1.00 94.88 81 LYS A CA 1
ATOM 665 C C . LYS A 1 81 ? 22.712 18.114 -7.007 1.00 94.88 81 LYS A C 1
ATOM 667 O O . LYS A 1 81 ? 21.801 18.917 -6.857 1.00 94.88 81 LYS A O 1
ATOM 672 N N . GLU A 1 82 ? 23.367 18.001 -8.161 1.00 94.31 82 GLU A N 1
ATOM 673 C CA . GLU A 1 82 ? 23.028 18.810 -9.341 1.00 94.31 82 GLU A CA 1
ATOM 674 C C . GLU A 1 82 ? 21.625 18.496 -9.884 1.00 94.31 82 GLU A C 1
ATOM 676 O O . GLU A 1 82 ? 20.920 19.401 -10.322 1.00 94.31 82 GLU A O 1
ATOM 681 N N . LEU A 1 83 ? 21.192 17.231 -9.814 1.00 94.19 83 LEU A N 1
ATOM 682 C CA . LEU A 1 83 ? 19.890 16.794 -10.331 1.00 94.19 83 LEU A CA 1
ATOM 683 C C . LEU A 1 83 ? 18.737 17.229 -9.423 1.00 94.19 83 LEU A C 1
ATOM 685 O O . LEU A 1 83 ? 17.656 17.537 -9.911 1.00 94.19 83 LEU A O 1
ATOM 689 N N . THR A 1 84 ? 18.975 17.269 -8.110 1.00 93.69 84 THR A N 1
ATOM 690 C CA . THR A 1 84 ? 17.964 17.620 -7.103 1.00 93.69 84 THR A CA 1
ATOM 691 C C . THR A 1 84 ? 17.907 19.120 -6.794 1.00 93.69 84 THR A C 1
ATOM 693 O O . THR A 1 84 ? 16.938 19.589 -6.195 1.00 93.69 84 THR A O 1
ATOM 696 N N . ARG A 1 85 ? 18.897 19.911 -7.246 1.00 94.75 85 ARG A N 1
ATOM 697 C CA . ARG A 1 85 ? 18.953 21.364 -7.002 1.00 94.75 85 ARG A CA 1
ATOM 698 C C . ARG A 1 85 ? 17.800 22.146 -7.619 1.00 94.75 85 ARG A C 1
ATOM 700 O O . ARG A 1 85 ? 17.407 23.157 -7.041 1.00 94.75 85 ARG A O 1
ATOM 707 N N . GLY A 1 86 ? 17.258 21.692 -8.749 1.00 92.62 86 GLY A N 1
ATOM 708 C CA . GLY A 1 86 ? 16.111 22.341 -9.392 1.00 92.62 86 GLY A CA 1
ATOM 709 C C . GLY A 1 86 ? 14.874 22.392 -8.491 1.00 92.62 86 GLY A C 1
ATOM 710 O O . GLY A 1 86 ? 14.189 23.409 -8.470 1.00 92.62 86 GLY A O 1
ATOM 711 N N . ASP A 1 87 ? 14.645 21.335 -7.709 1.00 92.19 87 ASP A N 1
ATOM 712 C CA . ASP A 1 87 ? 13.459 21.203 -6.857 1.00 92.19 87 ASP A CA 1
ATOM 713 C C . ASP A 1 87 ? 13.742 21.658 -5.409 1.00 92.19 87 ASP A C 1
ATOM 715 O O . ASP A 1 87 ? 12.933 22.346 -4.792 1.00 92.19 87 ASP A O 1
ATOM 719 N N . LEU A 1 88 ? 14.922 21.335 -4.856 1.00 93.38 88 LEU A N 1
ATOM 720 C CA . LEU A 1 88 ? 15.262 21.645 -3.457 1.00 93.38 88 LEU A CA 1
ATOM 721 C C . LEU A 1 88 ? 15.980 22.990 -3.247 1.00 93.38 88 LEU A C 1
ATOM 723 O O . LEU A 1 88 ? 16.094 23.450 -2.105 1.00 93.38 88 LEU A O 1
ATOM 727 N N . GLY A 1 89 ? 16.519 23.616 -4.296 1.00 93.81 89 GLY A N 1
ATOM 728 C CA . GLY A 1 89 ? 17.276 24.867 -4.195 1.00 93.81 89 GLY A CA 1
ATOM 729 C C . GLY A 1 89 ? 18.406 24.792 -3.158 1.00 93.81 89 GLY A C 1
ATOM 730 O O . GLY A 1 89 ? 19.230 23.873 -3.170 1.00 93.81 89 GLY A O 1
ATOM 731 N N . ALA A 1 90 ? 18.432 25.732 -2.209 1.00 91.50 90 ALA A N 1
ATOM 732 C CA . ALA A 1 90 ? 19.423 25.756 -1.126 1.00 91.50 90 ALA A CA 1
ATOM 733 C C . ALA A 1 90 ? 19.379 24.509 -0.212 1.00 91.50 90 ALA A C 1
ATOM 735 O O . ALA A 1 90 ? 20.404 24.126 0.353 1.00 91.50 90 ALA A O 1
ATOM 736 N N . LYS A 1 91 ? 18.224 23.833 -0.100 1.00 95.44 91 LYS A N 1
ATOM 737 C CA . LYS A 1 91 ? 18.022 22.654 0.766 1.00 95.44 91 LYS A CA 1
ATOM 738 C C . LYS A 1 91 ? 18.613 21.352 0.222 1.00 95.44 91 LYS A C 1
ATOM 740 O O . LYS A 1 91 ? 18.670 20.354 0.934 1.00 95.44 91 LYS A O 1
ATOM 745 N N . THR A 1 92 ? 19.169 21.387 -0.985 1.00 96.31 92 THR A N 1
ATOM 746 C CA . THR A 1 92 ? 19.936 20.290 -1.600 1.00 96.31 92 THR A CA 1
ATOM 747 C C . THR A 1 92 ? 21.076 19.774 -0.716 1.00 96.31 92 THR A C 1
ATOM 749 O O . THR A 1 92 ? 21.379 18.583 -0.725 1.00 96.31 92 THR A O 1
ATOM 752 N N . ASN A 1 93 ? 21.723 20.655 0.056 1.00 95.06 93 ASN A N 1
ATOM 753 C CA . ASN A 1 93 ? 22.818 20.264 0.948 1.00 95.06 93 ASN A CA 1
ATOM 754 C C . ASN A 1 93 ? 22.341 19.620 2.258 1.00 95.06 93 ASN A C 1
ATOM 756 O O . ASN A 1 93 ? 23.084 18.821 2.823 1.00 95.06 93 ASN A O 1
ATOM 760 N N . ASP A 1 94 ? 21.115 19.916 2.695 1.00 97.50 94 ASP A N 1
ATOM 761 C CA . ASP A 1 94 ? 20.528 19.371 3.924 1.00 97.50 94 ASP A CA 1
ATOM 762 C C . ASP A 1 94 ? 19.937 17.964 3.685 1.00 97.50 94 ASP A C 1
ATOM 764 O O . ASP A 1 94 ? 19.947 17.114 4.577 1.00 97.50 94 ASP A O 1
ATOM 768 N N . LEU A 1 95 ? 19.477 17.689 2.454 1.00 97.62 95 LEU A N 1
ATOM 769 C CA . LEU A 1 95 ? 18.805 16.444 2.061 1.00 97.62 95 LEU A CA 1
ATOM 770 C C . LEU A 1 95 ? 19.552 15.148 2.468 1.00 97.62 95 LEU A C 1
ATOM 772 O O . LEU A 1 95 ? 18.904 14.264 3.032 1.00 97.62 95 LEU A O 1
ATOM 776 N N . PRO A 1 96 ? 20.878 14.985 2.257 1.00 97.81 96 PRO A N 1
ATOM 777 C CA . PRO A 1 96 ? 21.600 13.790 2.709 1.00 97.81 96 PRO A CA 1
ATOM 778 C C . PRO A 1 96 ? 21.566 13.553 4.223 1.00 97.81 96 PRO A C 1
ATOM 780 O O . PRO A 1 96 ? 21.615 12.402 4.667 1.00 97.81 96 PRO A O 1
ATOM 783 N N . THR A 1 97 ? 21.511 14.626 5.013 1.00 98.00 97 THR A N 1
ATOM 784 C CA . THR A 1 97 ? 21.441 14.562 6.477 1.00 98.00 97 THR A CA 1
ATOM 785 C C . THR A 1 97 ? 20.050 14.111 6.900 1.00 98.00 97 THR A C 1
ATOM 787 O O . THR A 1 97 ? 19.925 13.095 7.581 1.00 98.00 97 THR A O 1
ATOM 790 N N . TRP A 1 98 ? 19.008 14.768 6.381 1.00 98.38 98 TRP A N 1
ATOM 791 C CA . TRP A 1 98 ? 17.607 14.414 6.629 1.00 98.38 98 TRP A CA 1
ATOM 792 C C . TRP A 1 98 ? 17.298 12.951 6.288 1.00 98.38 98 TRP A C 1
ATOM 794 O O . TRP A 1 98 ? 16.723 12.228 7.098 1.00 98.38 98 TRP A O 1
ATOM 804 N N . LEU A 1 99 ? 17.741 12.478 5.117 1.00 98.38 99 LEU A N 1
ATOM 805 C CA . LEU A 1 99 ? 17.564 11.082 4.698 1.00 98.38 99 LEU A CA 1
ATOM 806 C C . LEU A 1 99 ? 18.334 10.095 5.588 1.00 98.38 99 LEU A C 1
ATOM 808 O O . LEU A 1 99 ? 17.868 8.977 5.799 1.00 98.38 99 LEU A O 1
ATOM 812 N N . GLY A 1 100 ? 19.489 10.497 6.127 1.00 97.50 100 GLY A N 1
ATOM 813 C CA . GLY A 1 100 ? 20.247 9.704 7.095 1.00 97.50 100 GLY A CA 1
ATOM 814 C C . GLY A 1 100 ? 19.532 9.564 8.441 1.00 97.50 100 GLY A C 1
ATOM 815 O O . GLY A 1 100 ? 19.442 8.458 8.969 1.00 97.50 100 GLY A O 1
ATOM 816 N N . GLU A 1 101 ? 18.982 10.660 8.965 1.00 97.50 101 GLU A N 1
ATOM 817 C CA . GLU A 1 101 ? 18.208 10.670 10.215 1.00 97.50 101 GLU A CA 1
ATOM 818 C C . GLU A 1 101 ? 16.916 9.846 10.080 1.00 97.50 101 GLU A C 1
ATOM 820 O O . GLU A 1 101 ? 16.630 8.994 10.926 1.00 97.50 101 GLU A O 1
ATOM 825 N N . ILE A 1 102 ? 16.195 9.996 8.961 1.00 98.31 102 ILE A N 1
ATOM 826 C CA . ILE A 1 102 ? 15.037 9.155 8.623 1.00 98.31 102 ILE A CA 1
ATOM 827 C C . ILE A 1 102 ? 15.432 7.667 8.565 1.00 98.31 102 ILE A C 1
ATOM 829 O O . ILE A 1 102 ? 14.742 6.820 9.136 1.00 98.31 102 ILE A O 1
ATOM 833 N N . ALA A 1 103 ? 16.543 7.326 7.900 1.00 97.12 103 ALA A N 1
ATOM 834 C CA . ALA A 1 103 ? 16.995 5.940 7.777 1.00 97.12 103 ALA A CA 1
ATOM 835 C C . ALA A 1 103 ? 17.365 5.314 9.136 1.00 97.12 103 ALA A C 1
ATOM 837 O O . ALA A 1 103 ? 17.054 4.144 9.364 1.00 97.12 103 ALA A O 1
ATOM 838 N N . ALA A 1 104 ? 17.955 6.083 10.059 1.00 94.88 104 ALA A N 1
ATOM 839 C CA . ALA A 1 104 ? 18.260 5.630 11.420 1.00 94.88 104 ALA A CA 1
ATOM 840 C C . ALA A 1 104 ? 16.990 5.347 12.249 1.00 94.88 104 ALA A C 1
ATOM 842 O O . ALA A 1 104 ? 16.933 4.377 13.007 1.00 94.88 104 ALA A O 1
ATOM 843 N N . VAL A 1 105 ? 15.940 6.156 12.084 1.00 95.94 105 VAL A N 1
ATOM 844 C CA . VAL A 1 105 ? 14.625 5.914 12.704 1.00 95.94 105 VAL A CA 1
ATOM 845 C C . VAL A 1 105 ? 13.929 4.695 12.085 1.00 95.94 105 VAL A C 1
ATOM 847 O O . VAL A 1 105 ? 13.414 3.847 12.815 1.00 95.94 105 VAL A O 1
ATOM 850 N N . ARG A 1 106 ? 13.985 4.532 10.754 1.00 96.31 106 ARG A N 1
ATOM 851 C CA . ARG A 1 106 ? 13.485 3.327 10.066 1.00 96.31 106 ARG A CA 1
ATOM 852 C C . ARG A 1 106 ? 14.206 2.059 10.521 1.00 96.31 106 ARG A C 1
ATOM 854 O O . ARG A 1 106 ? 13.559 1.024 10.653 1.00 96.31 106 ARG A O 1
ATOM 861 N N . HIS A 1 107 ? 15.522 2.122 10.729 1.00 90.31 107 HIS A N 1
ATOM 862 C CA . HIS A 1 107 ? 16.313 0.992 11.220 1.00 90.31 107 HIS A CA 1
ATOM 863 C C . HIS A 1 107 ? 15.816 0.545 12.598 1.00 90.31 107 HIS A C 1
ATOM 865 O O . HIS A 1 107 ? 15.437 -0.611 12.753 1.00 90.31 107 HIS A O 1
ATOM 871 N N . ARG A 1 108 ? 15.708 1.480 13.554 1.00 89.88 108 ARG A N 1
ATOM 872 C CA . ARG A 1 108 ? 15.165 1.205 14.894 1.00 89.88 108 ARG A CA 1
ATOM 873 C C . ARG A 1 108 ? 13.766 0.582 14.850 1.00 89.88 108 ARG A C 1
ATOM 875 O O . ARG A 1 108 ? 13.528 -0.427 15.503 1.00 89.88 108 ARG A O 1
ATOM 882 N N . LEU A 1 109 ? 12.860 1.094 14.006 1.00 86.94 109 LEU A N 1
ATOM 883 C CA . LEU A 1 109 ? 11.538 0.474 13.813 1.00 86.94 109 LEU A CA 1
ATOM 884 C C . LEU A 1 109 ? 11.612 -0.966 13.289 1.00 86.94 109 LEU A C 1
ATOM 886 O O . LEU A 1 109 ? 10.849 -1.810 13.747 1.00 86.94 109 LEU A O 1
ATOM 890 N N . ALA A 1 110 ? 12.506 -1.255 12.340 1.00 78.19 110 ALA A N 1
ATOM 891 C CA . ALA A 1 110 ? 12.654 -2.595 11.767 1.00 78.19 110 ALA A CA 1
ATOM 892 C C . ALA A 1 110 ? 13.223 -3.621 12.766 1.00 78.19 110 ALA A C 1
ATOM 894 O O . ALA A 1 110 ? 12.947 -4.811 12.632 1.00 78.19 110 ALA A O 1
ATOM 895 N N . HIS A 1 111 ? 13.979 -3.159 13.766 1.00 77.25 111 HIS A N 1
ATOM 896 C CA . HIS A 1 111 ? 14.517 -3.973 14.859 1.00 77.25 111 HIS A CA 1
ATOM 897 C C . HIS A 1 111 ? 13.637 -3.976 16.125 1.00 77.25 111 HIS A C 1
ATOM 899 O O . HIS A 1 111 ? 13.979 -4.640 17.097 1.00 77.25 111 HIS A O 1
ATOM 905 N N . PHE A 1 112 ? 12.475 -3.307 16.093 1.00 80.25 112 PHE A N 1
ATOM 906 C CA . PHE A 1 112 ? 11.554 -3.114 17.226 1.00 80.25 112 PHE A CA 1
ATOM 907 C C . PHE A 1 112 ? 12.128 -2.304 18.409 1.00 80.25 112 PHE A C 1
ATOM 909 O O . PHE A 1 112 ? 11.521 -2.264 19.483 1.00 80.25 112 PHE A O 1
ATOM 916 N N . ASP A 1 113 ? 13.229 -1.582 18.190 1.00 81.94 113 ASP A N 1
ATOM 917 C CA . ASP A 1 113 ? 13.926 -0.776 19.196 1.00 81.94 113 ASP A CA 1
ATOM 918 C C . ASP A 1 113 ? 13.051 0.357 19.772 1.00 81.94 113 ASP A C 1
ATOM 920 O O . ASP A 1 113 ? 12.018 0.763 19.215 1.00 81.94 113 ASP A O 1
ATOM 924 N N . GLU A 1 114 ? 13.484 0.922 20.899 1.00 87.62 114 GLU A N 1
ATOM 925 C CA . GLU A 1 114 ? 12.944 2.175 21.428 1.00 87.62 114 GLU A CA 1
ATOM 926 C C . GLU A 1 114 ? 13.357 3.378 20.562 1.00 87.62 114 GLU A C 1
ATOM 928 O O . GLU A 1 114 ? 14.440 3.424 19.976 1.00 87.62 114 GLU A O 1
ATOM 933 N N . ILE A 1 115 ? 12.460 4.360 20.444 1.00 92.25 115 ILE A N 1
ATOM 934 C CA . ILE A 1 115 ? 12.646 5.539 19.589 1.00 92.25 115 ILE A CA 1
ATOM 935 C C . ILE A 1 115 ? 12.269 6.770 20.394 1.00 92.25 115 ILE A C 1
ATOM 937 O O . ILE A 1 115 ? 11.155 6.867 20.913 1.00 92.25 115 ILE A O 1
ATOM 941 N N . GLU A 1 116 ? 13.213 7.692 20.531 1.00 94.38 116 GLU A N 1
ATOM 942 C CA . GLU A 1 116 ? 13.004 8.931 21.270 1.00 94.38 116 GLU A CA 1
ATOM 943 C C . GLU A 1 116 ? 11.987 9.827 20.555 1.00 94.38 116 GLU A C 1
ATOM 945 O O . GLU A 1 116 ? 11.968 9.920 19.326 1.00 94.38 116 GLU A O 1
ATOM 950 N N . SER A 1 117 ? 11.149 10.508 21.339 1.00 92.25 117 SER A N 1
ATOM 951 C CA . SER A 1 117 ? 10.131 11.449 20.855 1.00 92.25 117 SER A CA 1
ATOM 952 C C . SER A 1 117 ? 10.724 12.509 19.926 1.00 92.25 117 SER A C 1
ATOM 954 O O . SER A 1 117 ? 10.143 12.825 18.887 1.00 92.25 117 SER A O 1
ATOM 956 N N . ASP A 1 118 ? 11.913 13.011 20.252 1.00 94.56 118 ASP A N 1
ATOM 957 C CA . ASP A 1 118 ? 12.599 14.047 19.482 1.00 94.56 118 ASP A CA 1
ATOM 958 C C . ASP A 1 118 ? 13.078 13.515 18.125 1.00 94.56 118 ASP A C 1
ATOM 960 O O . ASP A 1 118 ? 12.947 14.197 17.110 1.00 94.56 118 ASP A O 1
ATOM 964 N N . ASP A 1 119 ? 13.570 12.276 18.073 1.00 94.44 119 ASP A N 1
ATOM 965 C CA . ASP A 1 119 ? 13.989 11.624 16.829 1.00 94.44 119 ASP A CA 1
ATOM 966 C C . ASP A 1 119 ? 12.797 11.274 15.933 1.00 94.44 119 ASP A C 1
ATOM 968 O O . ASP A 1 119 ? 12.853 11.475 14.717 1.00 94.44 119 ASP A O 1
ATOM 972 N N . ALA A 1 120 ? 11.693 10.808 16.521 1.00 94.69 120 ALA A N 1
ATOM 973 C CA . ALA A 1 120 ? 10.440 10.597 15.802 1.00 94.69 120 ALA A CA 1
ATOM 974 C C . ALA A 1 120 ? 9.886 11.916 15.233 1.00 94.69 120 ALA A C 1
ATOM 976 O O . ALA A 1 120 ? 9.470 11.968 14.075 1.00 94.69 120 ALA A O 1
ATOM 977 N N . THR A 1 121 ? 9.941 12.995 16.019 1.00 95.50 121 THR A N 1
ATOM 978 C CA . THR A 1 121 ? 9.511 14.343 15.613 1.00 95.50 121 THR A CA 1
ATOM 979 C C . THR A 1 121 ? 10.378 14.887 14.476 1.00 95.50 121 THR A C 1
ATOM 981 O O . THR A 1 121 ? 9.845 15.349 13.466 1.00 95.50 121 THR A O 1
ATOM 984 N N . LYS A 1 122 ? 11.713 14.779 14.576 1.00 97.62 122 LYS A N 1
ATOM 985 C CA . LYS A 1 122 ? 12.640 15.142 13.486 1.00 97.62 122 LYS A CA 1
ATOM 986 C C . LYS A 1 122 ? 12.339 14.351 12.216 1.00 97.62 122 LYS A C 1
ATOM 988 O O . LYS A 1 122 ? 12.236 14.949 11.149 1.00 97.62 122 LYS A O 1
ATOM 993 N N . ALA A 1 123 ? 12.137 13.034 12.324 1.00 97.81 123 ALA A N 1
ATOM 994 C CA . ALA A 1 123 ? 11.783 12.207 11.176 1.00 97.81 123 ALA A CA 1
ATOM 995 C C . ALA A 1 123 ? 10.503 12.716 10.495 1.00 97.81 123 ALA A C 1
ATOM 997 O O . ALA A 1 123 ? 10.537 12.982 9.297 1.00 97.81 123 ALA A O 1
ATOM 998 N N . TRP A 1 124 ? 9.411 12.951 11.232 1.00 97.88 124 TRP A N 1
ATOM 999 C CA . TRP A 1 124 ? 8.181 13.523 10.664 1.00 97.88 124 TRP A CA 1
ATOM 1000 C C . TRP A 1 124 ? 8.392 14.872 9.970 1.00 97.88 124 TRP A C 1
ATOM 1002 O O . TRP A 1 124 ? 7.917 15.062 8.846 1.00 97.88 124 TRP A O 1
ATOM 1012 N N . ILE A 1 125 ? 9.138 15.786 10.599 1.00 97.19 125 ILE A N 1
ATOM 1013 C CA . ILE A 1 125 ? 9.487 17.088 10.017 1.00 97.19 125 ILE A CA 1
ATOM 1014 C C . ILE A 1 125 ? 10.235 16.906 8.691 1.00 97.19 125 ILE A C 1
ATOM 1016 O O . ILE A 1 125 ? 9.907 17.586 7.716 1.00 97.19 125 ILE A O 1
ATOM 1020 N N . HIS A 1 126 ? 11.190 15.978 8.622 1.00 98.44 126 HIS A N 1
ATOM 1021 C CA . HIS A 1 126 ? 11.971 15.712 7.413 1.00 98.44 126 HIS A CA 1
ATOM 1022 C C . HIS A 1 126 ? 11.144 15.061 6.305 1.00 98.44 126 HIS A C 1
ATOM 1024 O O . HIS A 1 126 ? 11.223 15.510 5.164 1.00 98.44 126 HIS A O 1
ATOM 1030 N N . LEU A 1 127 ? 10.312 14.060 6.626 1.00 98.38 127 LEU A N 1
ATOM 1031 C CA . LEU A 1 127 ? 9.418 13.408 5.657 1.00 98.38 127 LEU A CA 1
ATOM 1032 C C . LEU A 1 127 ? 8.504 14.449 4.987 1.00 98.38 127 LEU A C 1
ATOM 1034 O O . LEU A 1 127 ? 8.438 14.517 3.759 1.00 98.38 127 LEU A O 1
ATOM 1038 N N . ARG A 1 128 ? 7.870 15.311 5.797 1.00 97.56 128 ARG A N 1
ATOM 1039 C CA . ARG A 1 128 ? 7.001 16.408 5.339 1.00 97.56 128 ARG A CA 1
ATOM 1040 C C . ARG A 1 128 ? 7.759 17.468 4.540 1.00 97.56 128 ARG A C 1
ATOM 1042 O O . ARG A 1 128 ? 7.340 17.833 3.444 1.00 97.56 128 ARG A O 1
ATOM 1049 N N . THR A 1 129 ? 8.907 17.917 5.047 1.00 96.81 129 THR A N 1
ATOM 1050 C CA . THR A 1 129 ? 9.731 18.945 4.389 1.00 96.81 129 THR A CA 1
ATOM 1051 C C . THR A 1 129 ? 10.230 18.486 3.024 1.00 96.81 129 THR A C 1
ATOM 1053 O O . THR A 1 129 ? 10.142 19.249 2.064 1.00 96.81 129 THR A O 1
ATOM 1056 N N . ILE A 1 130 ? 10.720 17.247 2.910 1.00 98.19 130 ILE A N 1
ATOM 1057 C CA . ILE A 1 130 ? 11.179 16.701 1.631 1.00 98.19 130 ILE A CA 1
ATOM 1058 C C . ILE A 1 130 ? 9.996 16.552 0.670 1.00 98.19 130 ILE A C 1
ATOM 1060 O O . ILE A 1 130 ? 10.116 17.007 -0.464 1.00 98.19 130 ILE A O 1
ATOM 1064 N N . ALA A 1 131 ? 8.858 15.996 1.114 1.00 95.38 131 ALA A N 1
ATOM 1065 C CA . ALA A 1 131 ? 7.655 15.847 0.286 1.00 95.38 131 ALA A CA 1
ATOM 1066 C C . ALA A 1 131 ? 7.206 17.187 -0.328 1.00 95.38 131 ALA A C 1
ATOM 1068 O O . ALA A 1 131 ? 7.024 17.278 -1.543 1.00 95.38 131 ALA A O 1
ATOM 1069 N N . ARG A 1 132 ? 7.140 18.256 0.475 1.00 96.38 132 ARG A N 1
ATOM 1070 C CA . ARG A 1 132 ? 6.826 19.606 -0.017 1.00 96.38 132 ARG A CA 1
ATOM 1071 C C . ARG A 1 132 ? 7.830 20.115 -1.048 1.00 96.38 132 ARG A C 1
ATOM 1073 O O . ARG A 1 132 ? 7.422 20.654 -2.072 1.00 96.38 132 ARG A O 1
ATOM 1080 N N . LEU A 1 133 ? 9.131 19.961 -0.783 1.00 94.88 133 LEU A N 1
ATOM 1081 C CA . LEU A 1 133 ? 10.190 20.456 -1.672 1.00 94.88 133 LEU A CA 1
ATOM 1082 C C . LEU A 1 133 ? 10.198 19.749 -3.036 1.00 94.88 133 LEU A C 1
ATOM 1084 O O . LEU A 1 133 ? 10.468 20.394 -4.039 1.00 94.88 133 LEU A O 1
ATOM 1088 N N . ILE A 1 134 ? 9.841 18.463 -3.101 1.00 94.31 134 ILE A N 1
ATOM 1089 C CA . ILE A 1 134 ? 9.700 17.724 -4.372 1.00 94.31 134 ILE A CA 1
ATOM 1090 C C . ILE A 1 134 ? 8.317 17.902 -5.036 1.00 94.31 134 ILE A C 1
ATOM 1092 O O . ILE A 1 134 ? 7.939 17.119 -5.909 1.00 94.31 134 ILE A O 1
ATOM 1096 N N . GLY A 1 135 ? 7.535 18.905 -4.614 1.00 88.88 135 GLY A N 1
ATOM 1097 C CA . GLY A 1 135 ? 6.232 19.235 -5.201 1.00 88.88 135 GLY A CA 1
ATOM 1098 C C . GLY A 1 135 ? 5.098 18.262 -4.854 1.00 88.88 135 GLY A C 1
ATOM 1099 O O . GLY A 1 135 ? 4.147 18.141 -5.623 1.00 88.88 135 GLY A O 1
ATOM 1100 N N . LYS A 1 136 ? 5.193 17.549 -3.725 1.00 89.31 136 LYS A N 1
ATOM 1101 C CA . LYS A 1 136 ? 4.194 16.586 -3.226 1.00 89.31 136 LYS A CA 1
ATOM 1102 C C . LYS A 1 136 ? 3.516 17.104 -1.956 1.00 89.31 136 LYS A C 1
ATOM 1104 O O . LYS A 1 136 ? 3.672 16.549 -0.868 1.00 89.31 136 LYS A O 1
ATOM 1109 N N . SER A 1 137 ? 2.803 18.222 -2.092 1.00 83.38 137 SER A N 1
ATOM 1110 C CA . SER A 1 137 ? 2.062 18.871 -0.997 1.00 83.38 137 SER A CA 1
ATOM 1111 C C . SER A 1 137 ? 0.889 18.029 -0.481 1.00 83.38 137 SER A C 1
ATOM 1113 O O . SER A 1 137 ? 0.572 18.076 0.701 1.00 83.38 137 SER A O 1
ATOM 1115 N N . ASP A 1 138 ? 0.288 17.219 -1.353 1.00 79.12 138 ASP A N 1
ATOM 1116 C CA . ASP A 1 138 ? -0.696 16.186 -1.013 1.00 79.12 138 ASP A CA 1
ATOM 1117 C C . ASP A 1 138 ? -0.124 15.159 -0.022 1.00 79.12 138 ASP A C 1
ATOM 1119 O O . ASP A 1 138 ? -0.745 14.829 0.988 1.00 79.12 138 ASP A O 1
ATOM 1123 N N . VAL A 1 139 ? 1.110 14.715 -0.266 1.00 87.88 139 VAL A N 1
ATOM 1124 C CA . VAL A 1 139 ? 1.831 13.775 0.602 1.00 87.88 139 VAL A CA 1
ATOM 1125 C C . VAL A 1 139 ? 2.289 14.448 1.901 1.00 87.88 139 VAL A C 1
ATOM 1127 O O . VAL A 1 139 ? 2.255 13.820 2.956 1.00 87.88 139 VAL A O 1
ATOM 1130 N N . GLU A 1 140 ? 2.693 15.723 1.868 1.00 90.94 140 GLU A N 1
ATOM 1131 C CA . GLU A 1 140 ? 2.985 16.494 3.090 1.00 90.94 140 GLU A CA 1
ATOM 1132 C C . GLU A 1 140 ? 1.763 16.553 4.023 1.00 90.94 140 GLU A C 1
ATOM 1134 O O . GLU A 1 140 ? 1.901 16.340 5.232 1.00 90.94 140 GLU A O 1
ATOM 1139 N N . GLU A 1 141 ? 0.573 16.797 3.467 1.00 85.50 141 GLU A N 1
ATOM 1140 C CA . GLU A 1 141 ? -0.686 16.820 4.211 1.00 85.50 141 GLU A CA 1
ATOM 1141 C C . GLU A 1 141 ? -1.085 15.424 4.725 1.00 85.50 141 GLU A C 1
ATOM 1143 O O . GLU A 1 141 ? -1.439 15.287 5.900 1.00 85.50 141 GLU A O 1
ATOM 1148 N N . GLU A 1 142 ? -0.969 14.371 3.907 1.00 88.88 142 GLU A N 1
ATOM 1149 C CA . GLU A 1 142 ? -1.215 12.983 4.337 1.00 88.88 142 GLU A CA 1
ATOM 1150 C C . GLU A 1 142 ? -0.334 12.608 5.543 1.00 88.88 142 GLU A C 1
ATOM 1152 O O . GLU A 1 142 ? -0.832 12.125 6.566 1.00 88.88 142 GLU A O 1
ATOM 1157 N N . LEU A 1 143 ? 0.969 12.904 5.463 1.00 90.75 143 LEU A N 1
ATOM 1158 C CA . LEU A 1 143 ? 1.929 12.672 6.544 1.00 90.75 143 LEU A CA 1
ATOM 1159 C C . LEU A 1 143 ? 1.586 13.489 7.804 1.00 90.75 143 LEU A C 1
ATOM 1161 O O . LEU A 1 143 ? 1.688 12.966 8.913 1.00 90.75 143 LEU A O 1
ATOM 1165 N N . LEU A 1 144 ? 1.143 14.744 7.657 1.00 91.75 144 LEU A N 1
ATOM 1166 C CA . LEU A 1 144 ? 0.777 15.618 8.781 1.00 91.75 144 LEU A CA 1
ATOM 1167 C C . LEU A 1 144 ? -0.455 15.110 9.539 1.00 91.75 144 LEU A C 1
ATOM 1169 O O . LEU A 1 144 ? -0.504 15.173 10.771 1.00 91.75 144 LEU A O 1
ATOM 1173 N N . ASN A 1 145 ? -1.455 14.625 8.807 1.00 86.56 145 ASN A N 1
ATOM 1174 C CA . ASN A 1 145 ? -2.680 14.083 9.387 1.00 86.56 145 ASN A CA 1
ATOM 1175 C C . ASN A 1 145 ? -2.417 12.736 10.074 1.00 86.56 145 ASN A C 1
ATOM 1177 O O . ASN A 1 145 ? -2.886 12.514 11.196 1.00 86.56 145 ASN A O 1
ATOM 1181 N N . LEU A 1 146 ? -1.581 11.889 9.463 1.00 88.81 146 LEU A N 1
ATOM 1182 C CA . LEU A 1 146 ? -1.127 10.619 10.029 1.00 88.81 146 LEU A CA 1
ATOM 1183 C C . LEU A 1 146 ? -0.336 10.807 11.337 1.00 88.81 146 LEU A C 1
ATOM 1185 O O . LEU A 1 146 ? -0.636 10.139 12.329 1.00 88.81 146 LEU A O 1
ATOM 1189 N N . GLU A 1 147 ? 0.610 11.751 11.371 1.00 90.38 147 GLU A N 1
ATOM 1190 C CA . GLU A 1 147 ? 1.355 12.162 12.572 1.00 90.38 147 GLU A CA 1
ATOM 1191 C C . GLU A 1 147 ? 0.389 12.599 13.686 1.00 90.38 147 GLU A C 1
ATOM 1193 O O . GLU A 1 147 ? 0.287 11.954 14.740 1.00 90.38 147 GLU A O 1
ATOM 1198 N N . LYS A 1 148 ? -0.417 13.635 13.413 1.00 87.06 148 LYS A N 1
ATOM 1199 C CA . LYS A 1 148 ? -1.355 14.229 14.382 1.00 87.06 148 LYS A CA 1
ATOM 1200 C C . LYS A 1 148 ? -2.481 13.290 14.813 1.00 87.06 148 LYS A C 1
ATOM 1202 O O . LYS A 1 148 ? -3.176 13.592 15.777 1.00 87.06 148 LYS A O 1
ATOM 1207 N N . GLY A 1 149 ? -2.690 12.167 14.120 1.00 69.69 149 GLY A N 1
ATOM 1208 C CA . GLY A 1 149 ? -3.855 11.305 14.329 1.00 69.69 149 GLY A CA 1
ATOM 1209 C C . GLY A 1 149 ? -5.177 12.014 14.030 1.00 69.69 149 GLY A C 1
ATOM 1210 O O . GLY A 1 149 ? -6.216 11.587 14.529 1.00 69.69 149 GLY A O 1
ATOM 1211 N N . LYS A 1 150 ? -5.144 13.098 13.244 1.00 46.66 150 LYS A N 1
ATOM 1212 C CA . LYS A 1 150 ? -6.360 13.746 12.769 1.00 46.66 150 LYS A CA 1
ATOM 1213 C C . LYS A 1 150 ? -6.941 12.880 11.665 1.00 46.66 150 LYS A C 1
ATOM 1215 O O . LYS A 1 150 ? -6.413 12.833 10.558 1.00 46.66 150 LYS A O 1
ATOM 1220 N N . ILE A 1 151 ? -8.043 12.213 11.986 1.00 37.47 151 ILE A N 1
ATOM 1221 C CA . ILE A 1 151 ? -8.969 11.712 10.979 1.00 37.47 151 ILE A CA 1
ATOM 1222 C C . ILE A 1 151 ? -9.463 12.951 10.227 1.00 37.47 151 ILE A C 1
ATOM 1224 O O . ILE A 1 151 ? -10.109 13.812 10.824 1.00 37.47 151 ILE A O 1
ATOM 1228 N N . LEU A 1 152 ? -9.119 13.074 8.945 1.00 34.34 152 LEU A N 1
ATOM 1229 C CA . LEU A 1 152 ? -9.847 13.988 8.080 1.00 34.34 152 LEU A CA 1
ATOM 1230 C C . LEU A 1 152 ? -11.229 13.377 7.846 1.00 34.34 152 LEU A C 1
ATOM 1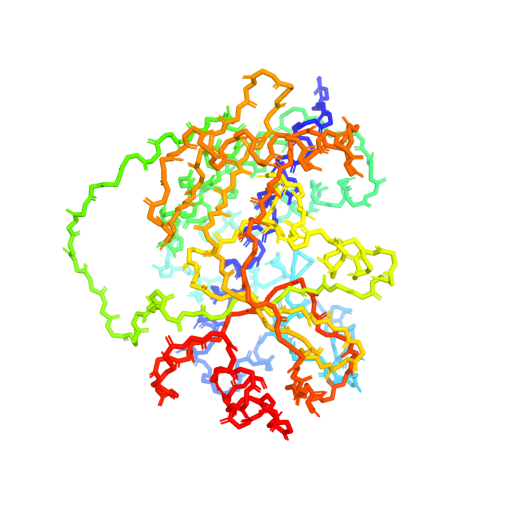232 O O . LEU A 1 152 ? -11.353 12.366 7.155 1.00 34.34 152 LEU A O 1
ATOM 1236 N N . GLU A 1 153 ? -12.261 14.008 8.394 1.00 30.67 153 GLU A N 1
ATOM 1237 C CA . GLU A 1 153 ? -13.611 13.894 7.849 1.00 30.67 153 GLU A CA 1
ATOM 1238 C C . GLU A 1 153 ? -13.604 14.557 6.462 1.00 30.67 153 GLU A C 1
ATOM 1240 O O . GLU A 1 153 ? -13.832 15.758 6.317 1.00 30.67 153 GLU A O 1
ATOM 1245 N N . THR A 1 154 ? -13.266 13.792 5.422 1.00 31.67 154 THR A N 1
ATOM 1246 C CA . THR A 1 154 ? -13.295 14.266 4.034 1.00 31.67 154 THR A CA 1
ATOM 1247 C C . THR A 1 154 ? -14.712 14.217 3.474 1.00 31.67 154 THR A C 1
ATOM 1249 O O . THR A 1 154 ? -15.069 13.353 2.672 1.00 31.67 154 THR A O 1
ATOM 1252 N N . THR A 1 155 ? -15.520 15.209 3.847 1.00 24.72 155 THR A N 1
ATOM 1253 C CA . THR A 1 155 ? -16.721 15.567 3.082 1.00 24.72 155 THR A CA 1
ATOM 1254 C C . THR A 1 155 ? -16.300 15.948 1.651 1.00 24.72 155 THR A C 1
ATOM 1256 O O . THR A 1 155 ? -15.407 16.785 1.488 1.00 24.72 155 THR A O 1
ATOM 1259 N N . PRO A 1 156 ? -16.884 15.352 0.596 1.00 34.31 156 PRO A N 1
ATOM 1260 C CA . PRO A 1 156 ? -16.382 15.522 -0.763 1.00 34.31 156 PRO A CA 1
ATOM 1261 C C . PRO A 1 156 ? -16.837 16.850 -1.385 1.00 34.31 156 PRO A C 1
ATOM 1263 O O . PRO A 1 156 ? -17.991 16.989 -1.788 1.00 34.31 156 PRO A O 1
ATOM 1266 N N . THR A 1 157 ? -15.905 17.788 -1.571 1.00 28.91 157 THR A N 1
ATOM 1267 C CA . THR A 1 157 ? -16.134 18.995 -2.385 1.00 28.91 157 THR A CA 1
ATOM 1268 C C . THR A 1 157 ? -15.251 18.965 -3.632 1.00 28.91 157 THR A C 1
ATOM 1270 O O . THR A 1 157 ? -14.029 19.063 -3.567 1.00 28.91 157 THR A O 1
ATOM 1273 N N . ARG A 1 158 ? -15.897 18.809 -4.789 1.00 35.00 158 ARG A N 1
ATOM 1274 C CA . ARG A 1 158 ? -15.294 18.789 -6.131 1.00 35.00 158 ARG A CA 1
ATOM 1275 C C . ARG A 1 158 ? -14.940 20.208 -6.590 1.00 35.00 158 ARG A C 1
ATOM 1277 O O . ARG A 1 158 ? -15.800 21.074 -6.491 1.00 35.00 158 ARG A O 1
ATOM 1284 N N . LEU A 1 159 ? -13.774 20.392 -7.223 1.00 34.38 159 LEU A N 1
ATOM 1285 C CA . LEU A 1 159 ? -13.652 21.044 -8.543 1.00 34.38 159 LEU A CA 1
ATOM 1286 C C . LEU A 1 159 ? -12.260 20.843 -9.184 1.00 34.38 159 LEU A C 1
ATOM 1288 O O . LEU A 1 159 ? -11.230 20.832 -8.524 1.00 34.38 159 LEU A O 1
ATOM 1292 N N . GLU A 1 160 ? -12.296 20.613 -10.496 1.00 37.78 160 GLU A N 1
ATOM 1293 C CA . GLU A 1 160 ? -11.221 20.182 -11.410 1.00 37.78 160 GLU A CA 1
ATOM 1294 C C . GLU A 1 160 ? -10.169 21.299 -11.650 1.00 37.78 160 GLU A C 1
ATOM 1296 O O . GLU A 1 160 ? -10.467 22.464 -11.413 1.00 37.78 160 GLU A O 1
ATOM 1301 N N . LYS A 1 161 ? -8.920 21.089 -12.102 1.00 31.19 161 LYS A N 1
ATOM 1302 C CA . LYS A 1 161 ? -8.327 20.374 -13.273 1.00 31.19 161 LYS A CA 1
ATOM 1303 C C . LYS A 1 161 ? -6.809 20.186 -12.984 1.00 31.19 161 LYS A C 1
ATOM 1305 O O . LYS A 1 161 ? -6.300 20.886 -12.122 1.00 31.19 161 LYS A O 1
ATOM 1310 N N . SER A 1 162 ? -5.961 19.386 -13.650 1.00 26.53 162 SER A N 1
ATOM 1311 C CA . SER A 1 162 ? -5.989 18.410 -14.774 1.00 26.53 162 SER A CA 1
ATOM 1312 C C . SER A 1 162 ? -4.631 17.627 -14.741 1.00 26.53 162 SER A C 1
ATOM 1314 O O . SER A 1 162 ? -3.866 17.861 -13.813 1.00 26.53 162 SER A O 1
ATOM 1316 N N . MET A 1 163 ? -4.205 16.690 -15.608 1.00 25.83 163 MET A N 1
ATOM 1317 C CA . MET A 1 163 ? -4.596 16.247 -16.962 1.00 25.83 163 MET A CA 1
ATOM 1318 C C . MET A 1 163 ? -4.482 14.709 -17.138 1.00 25.83 163 MET A C 1
ATOM 1320 O O . MET A 1 163 ? -3.822 14.025 -16.367 1.00 25.83 163 MET A O 1
ATOM 1324 N N . SER A 1 164 ? -5.082 14.210 -18.224 1.00 27.92 164 SER A N 1
ATOM 1325 C CA . SER A 1 164 ? -4.813 12.962 -18.972 1.00 27.92 164 SER A CA 1
ATOM 1326 C C . SER A 1 164 ? -3.745 11.964 -18.463 1.00 27.92 164 SER A C 1
ATOM 1328 O O . SER A 1 164 ? -2.585 12.022 -18.863 1.00 27.92 164 SER A O 1
ATOM 1330 N N . THR A 1 165 ? -4.187 10.897 -17.796 1.00 30.77 165 THR A N 1
ATOM 1331 C CA . THR A 1 165 ? -4.529 9.613 -18.465 1.00 30.77 165 THR A CA 1
ATOM 1332 C C . THR A 1 165 ? -5.804 9.055 -17.802 1.00 30.77 165 THR A C 1
ATOM 1334 O O . THR A 1 165 ? -6.175 9.555 -16.740 1.00 30.77 165 THR A O 1
ATOM 1337 N N . LYS A 1 166 ? -6.555 8.148 -18.460 1.00 32.09 166 LYS A N 1
ATOM 1338 C CA . LYS A 1 166 ? -7.967 7.819 -18.118 1.00 32.09 166 LYS A CA 1
ATOM 1339 C C . LYS A 1 166 ? -8.214 7.662 -16.593 1.00 32.09 166 LYS A C 1
ATOM 1341 O O . LYS A 1 166 ? -7.501 6.886 -15.956 1.00 32.09 166 LYS A O 1
ATOM 1346 N N . PRO A 1 167 ? -9.225 8.338 -16.005 1.00 38.31 167 PRO A N 1
ATOM 1347 C CA . PRO A 1 167 ? -9.543 8.192 -14.585 1.00 38.31 167 PRO A CA 1
ATOM 1348 C C . PRO A 1 167 ? -10.063 6.784 -14.262 1.00 38.31 167 PRO A C 1
ATOM 1350 O O . PRO A 1 167 ? -10.681 6.130 -15.101 1.00 38.31 167 PRO A O 1
ATOM 1353 N N . TYR A 1 168 ? -9.852 6.340 -13.020 1.00 44.31 168 TYR A N 1
ATOM 1354 C CA . TYR A 1 168 ? -10.501 5.142 -12.482 1.00 44.31 168 TYR A CA 1
ATOM 1355 C C . TYR A 1 168 ? -12.021 5.330 -12.516 1.00 44.31 168 TYR A C 1
ATOM 1357 O O . TYR A 1 168 ? -12.526 6.300 -11.948 1.00 44.31 168 TYR A O 1
ATOM 1365 N N . SER A 1 169 ? -12.745 4.411 -13.151 1.00 59.72 169 SER A N 1
ATOM 1366 C CA . SER A 1 169 ? -14.205 4.389 -13.120 1.00 59.72 169 SER A CA 1
ATOM 1367 C C . SER A 1 169 ? -14.718 3.474 -12.009 1.00 59.72 169 SER A C 1
ATOM 1369 O O . SER A 1 169 ? -14.024 2.575 -11.529 1.00 59.72 169 SER A O 1
ATOM 1371 N N . PHE A 1 170 ? -15.960 3.710 -11.589 1.00 73.88 170 PHE A N 1
ATOM 1372 C CA . PHE A 1 170 ? -16.651 2.892 -10.591 1.00 73.88 170 PHE A CA 1
ATOM 1373 C C . PHE A 1 170 ? -16.758 1.408 -11.010 1.00 73.88 170 PHE A C 1
ATOM 1375 O O . PHE A 1 170 ? -16.735 0.516 -10.162 1.00 73.88 170 PHE A O 1
ATOM 1382 N N . GLU A 1 171 ? -16.749 1.142 -12.320 1.00 84.19 171 GLU A N 1
ATOM 1383 C CA . GLU A 1 171 ? -16.626 -0.170 -12.975 1.00 84.19 171 GLU A CA 1
ATOM 1384 C C . GLU A 1 171 ? -15.220 -0.803 -12.811 1.00 84.19 171 GLU A C 1
ATOM 1386 O O . GLU A 1 171 ? -14.680 -1.422 -13.725 1.00 84.19 171 GLU A O 1
ATOM 1391 N N . THR A 1 172 ? -14.600 -0.647 -11.639 1.00 90.31 172 THR A N 1
ATOM 1392 C CA . THR A 1 172 ? -13.328 -1.282 -11.266 1.00 90.31 172 THR A CA 1
ATOM 1393 C C . THR A 1 172 ? -13.582 -2.558 -10.452 1.00 90.31 172 THR A C 1
ATOM 1395 O O . THR A 1 172 ? -14.516 -2.635 -9.647 1.00 90.31 172 THR A O 1
ATOM 1398 N N . LEU A 1 173 ? -12.720 -3.553 -10.659 1.00 94.75 173 LEU A N 1
ATOM 1399 C CA . LEU A 1 173 ? -12.573 -4.771 -9.868 1.00 94.75 173 LEU A CA 1
ATOM 1400 C C . LEU A 1 173 ? -11.415 -4.606 -8.868 1.00 94.75 173 LEU A C 1
ATOM 1402 O O . LEU A 1 173 ? -10.271 -4.410 -9.284 1.00 94.75 173 LEU A O 1
ATOM 1406 N N . ASP A 1 174 ? -11.702 -4.720 -7.569 1.00 95.12 174 ASP A N 1
ATOM 1407 C CA . ASP A 1 174 ? -10.693 -4.795 -6.500 1.00 95.12 174 ASP A CA 1
ATOM 1408 C C . ASP A 1 174 ? -10.302 -6.259 -6.255 1.00 95.12 174 ASP A C 1
ATOM 1410 O O . ASP A 1 174 ? -11.072 -7.046 -5.707 1.00 95.12 174 ASP A O 1
ATOM 1414 N N . VAL A 1 175 ? -9.120 -6.657 -6.714 1.00 94.94 175 VAL A N 1
ATOM 1415 C CA . VAL A 1 175 ? -8.591 -8.014 -6.577 1.00 94.94 175 VAL A CA 1
ATOM 1416 C C . VAL A 1 175 ? -7.795 -8.121 -5.279 1.00 94.94 175 VAL A C 1
ATOM 1418 O O . VAL A 1 175 ? -6.693 -7.582 -5.171 1.00 94.94 175 VAL A O 1
ATOM 1421 N N . VAL A 1 176 ? -8.322 -8.875 -4.316 1.00 93.50 176 VAL A N 1
ATOM 1422 C CA . VAL A 1 176 ? -7.794 -9.006 -2.952 1.00 93.50 176 VAL A CA 1
ATOM 1423 C C . VAL A 1 176 ? -7.142 -10.368 -2.717 1.00 93.50 176 VAL A C 1
ATOM 1425 O O . VAL A 1 176 ? -7.726 -11.423 -2.987 1.00 93.50 176 VAL A O 1
ATOM 1428 N N . ASN A 1 177 ? -5.923 -10.371 -2.170 1.00 91.00 177 ASN A N 1
ATOM 1429 C CA . ASN A 1 177 ? -5.235 -11.618 -1.842 1.00 91.00 177 ASN A CA 1
ATOM 1430 C C . ASN A 1 177 ? -5.925 -12.340 -0.672 1.00 91.00 177 ASN A C 1
ATOM 1432 O O . ASN A 1 177 ? -6.037 -11.819 0.436 1.00 91.00 177 ASN A O 1
ATOM 1436 N N . SER A 1 178 ? -6.366 -13.563 -0.950 1.00 90.94 178 SER A N 1
ATOM 1437 C CA . SER A 1 178 ? -7.064 -14.477 -0.049 1.00 90.94 178 SER A CA 1
ATOM 1438 C C . SER A 1 178 ? -6.360 -15.842 -0.038 1.00 90.94 178 SER A C 1
ATOM 1440 O O . SER A 1 178 ? -6.989 -16.887 -0.192 1.00 90.94 178 SER A O 1
ATOM 1442 N N . ALA A 1 179 ? -5.028 -15.851 0.102 1.00 85.81 179 ALA A N 1
ATOM 1443 C CA . ALA A 1 179 ? -4.198 -17.061 0.036 1.00 85.81 179 ALA A CA 1
ATOM 1444 C C . ALA A 1 179 ? -4.501 -18.121 1.114 1.00 85.81 179 ALA A C 1
ATOM 1446 O O . ALA A 1 179 ? -4.254 -19.305 0.876 1.00 85.81 179 ALA A O 1
ATOM 1447 N N . LYS A 1 180 ? -5.079 -17.741 2.260 1.00 88.12 180 LYS A N 1
ATOM 1448 C CA . LYS A 1 180 ? -5.484 -18.685 3.310 1.00 88.12 180 LYS A CA 1
ATOM 1449 C C . LYS A 1 180 ? -6.843 -19.330 3.023 1.00 88.12 180 LYS A C 1
ATOM 1451 O O . LYS A 1 180 ? -7.803 -18.632 2.708 1.00 88.12 180 LYS A O 1
ATOM 1456 N N . GLU A 1 181 ? -6.933 -20.647 3.195 1.00 88.12 181 GLU A N 1
ATOM 1457 C CA . GLU A 1 181 ? -8.161 -21.419 2.947 1.00 88.12 181 GLU A CA 1
ATOM 1458 C C . GLU A 1 181 ? -9.289 -21.065 3.927 1.00 88.12 181 GLU A C 1
ATOM 1460 O O . GLU A 1 181 ? -10.398 -20.784 3.488 1.00 88.12 181 GLU A O 1
ATOM 1465 N N . GLU A 1 182 ? -8.991 -20.955 5.227 1.00 88.75 182 GLU A N 1
ATOM 1466 C CA . GLU A 1 182 ? -9.940 -20.529 6.274 1.00 88.75 182 GLU A CA 1
ATOM 1467 C C . GLU A 1 182 ? -10.680 -19.222 5.917 1.00 88.75 182 GLU A C 1
ATOM 1469 O O . GLU A 1 182 ? -11.891 -19.090 6.090 1.00 88.75 182 GLU A O 1
ATOM 1474 N N . PHE A 1 183 ? -9.953 -18.270 5.329 1.00 89.19 183 PHE A N 1
ATOM 1475 C CA . PHE A 1 183 ? -10.469 -16.966 4.941 1.00 89.19 183 PHE A CA 1
ATOM 1476 C C . PHE A 1 183 ? -11.316 -17.042 3.664 1.00 89.19 183 PHE A C 1
ATOM 1478 O O . PHE A 1 183 ? -12.360 -16.398 3.584 1.00 89.19 183 PHE A O 1
ATOM 1485 N N . ARG A 1 184 ? -10.930 -17.884 2.694 1.00 93.06 184 ARG A N 1
ATOM 1486 C CA . ARG A 1 184 ? -11.773 -18.192 1.526 1.00 93.06 184 ARG A CA 1
ATOM 1487 C C . ARG A 1 184 ? -13.092 -18.827 1.947 1.00 93.06 184 ARG A C 1
ATOM 1489 O O . ARG A 1 184 ? -14.144 -18.354 1.531 1.00 93.06 184 ARG A O 1
ATOM 1496 N N . GLN A 1 185 ? -13.047 -19.855 2.793 1.00 90.06 185 GLN A N 1
ATOM 1497 C CA . GLN A 1 185 ? -14.244 -20.546 3.277 1.00 90.06 185 GLN A CA 1
ATOM 1498 C C . GLN A 1 185 ? -15.187 -19.593 4.013 1.00 90.06 185 GLN A C 1
ATOM 1500 O O . GLN A 1 185 ? -16.391 -19.616 3.758 1.00 90.06 185 GLN A O 1
ATOM 1505 N N . MET A 1 186 ? -14.649 -18.696 4.846 1.00 93.06 186 MET A N 1
ATOM 1506 C CA . MET A 1 186 ? -15.417 -17.609 5.459 1.00 93.06 186 MET A CA 1
ATOM 1507 C C . MET A 1 186 ? -16.127 -16.742 4.404 1.00 93.06 186 MET A C 1
ATOM 1509 O O . MET A 1 186 ? -17.335 -16.535 4.537 1.00 93.06 186 MET A O 1
ATOM 1513 N N . ILE A 1 187 ? -15.420 -16.286 3.357 1.00 95.19 187 ILE A N 1
ATOM 1514 C CA . ILE A 1 187 ? -15.992 -15.467 2.271 1.00 95.19 187 ILE A CA 1
ATOM 1515 C C . ILE A 1 187 ? -17.125 -16.207 1.556 1.00 95.19 187 ILE A C 1
ATOM 1517 O O . ILE A 1 187 ? -18.239 -15.688 1.486 1.00 95.19 187 ILE A O 1
ATOM 1521 N N . PHE A 1 188 ? -16.866 -17.424 1.069 1.00 93.00 188 PHE A N 1
ATOM 1522 C CA . PHE A 1 188 ? -17.845 -18.219 0.320 1.00 93.00 188 PHE A CA 1
ATOM 1523 C C . PHE A 1 188 ? -19.079 -18.587 1.157 1.00 93.00 188 PHE A C 1
ATOM 1525 O O . PHE A 1 188 ? -20.190 -18.585 0.639 1.00 93.00 188 PHE A O 1
ATOM 1532 N N . SER A 1 189 ? -18.903 -18.865 2.452 1.00 93.31 189 SER A N 1
ATOM 1533 C CA . SER A 1 189 ? -20.001 -19.302 3.332 1.00 93.31 189 SER A CA 1
ATOM 1534 C C . SER A 1 189 ? -20.864 -18.147 3.849 1.00 93.31 189 SER A C 1
ATOM 1536 O O . SER A 1 189 ? -21.986 -18.372 4.293 1.00 93.31 189 SER A O 1
ATOM 1538 N N . ASN A 1 190 ? -20.347 -16.911 3.843 1.00 94.75 190 ASN A N 1
ATOM 1539 C CA . ASN A 1 190 ? -21.021 -15.758 4.452 1.00 94.75 190 ASN A CA 1
ATOM 1540 C C . ASN A 1 190 ? -21.316 -14.603 3.495 1.00 94.75 190 ASN A C 1
ATOM 1542 O O . ASN A 1 190 ? -21.991 -13.664 3.918 1.00 94.75 190 ASN A O 1
ATOM 1546 N N . ASN A 1 191 ? -20.819 -14.653 2.255 1.00 95.69 191 ASN A N 1
ATOM 1547 C CA . ASN A 1 191 ? -20.855 -13.552 1.290 1.00 95.69 191 ASN A CA 1
ATOM 1548 C C . ASN A 1 191 ? -20.309 -12.235 1.876 1.00 95.69 191 ASN A C 1
ATOM 1550 O O . ASN A 1 191 ? -20.891 -11.165 1.699 1.00 95.69 191 ASN A O 1
ATOM 1554 N N . VAL A 1 192 ? -19.180 -12.312 2.590 1.00 96.69 192 VAL A N 1
ATOM 1555 C CA . VAL A 1 192 ? -18.465 -11.133 3.106 1.00 96.69 192 VAL A CA 1
ATOM 1556 C C . VAL A 1 192 ? -16.959 -11.254 2.942 1.00 96.69 192 VAL A C 1
ATOM 1558 O O . VAL A 1 192 ? -16.395 -12.320 3.160 1.00 96.69 192 VAL A O 1
ATOM 1561 N N . TYR A 1 193 ? -16.289 -10.145 2.640 1.00 96.38 193 TYR A N 1
ATOM 1562 C CA . TYR A 1 193 ? -14.837 -10.027 2.791 1.00 96.38 193 TYR A CA 1
ATOM 1563 C C . TYR A 1 193 ? -14.533 -9.118 3.989 1.00 96.38 193 TYR A C 1
ATOM 1565 O O . TYR A 1 193 ? -15.139 -8.057 4.135 1.00 96.38 193 TYR A O 1
ATOM 1573 N N . LEU A 1 194 ? -13.625 -9.558 4.865 1.00 94.44 194 LEU A N 1
ATOM 1574 C CA . LEU A 1 194 ? -13.290 -8.875 6.118 1.00 94.44 194 LEU A CA 1
ATOM 1575 C C . LEU A 1 194 ? -11.806 -8.507 6.156 1.00 94.44 194 LEU A C 1
ATOM 1577 O O . LEU A 1 194 ? -10.947 -9.385 6.081 1.00 94.44 194 LEU A O 1
ATOM 1581 N N . CYS A 1 195 ? -11.493 -7.234 6.371 1.00 91.69 195 CYS A N 1
ATOM 1582 C CA . CYS A 1 195 ? -10.126 -6.766 6.611 1.00 91.69 195 CYS A CA 1
ATOM 1583 C C . CYS A 1 195 ? -10.101 -5.747 7.759 1.00 91.69 195 CYS A C 1
ATOM 1585 O O . CYS A 1 195 ? -11.136 -5.154 8.050 1.00 91.69 195 CYS A O 1
ATOM 1587 N N . PRO A 1 196 ? -8.960 -5.490 8.423 1.00 89.56 196 PRO A N 1
ATOM 1588 C CA . PRO A 1 196 ? -8.862 -4.379 9.370 1.00 89.56 196 PRO A CA 1
ATOM 1589 C C . PRO A 1 196 ? -9.324 -3.068 8.719 1.00 89.56 196 PRO A C 1
ATOM 1591 O O . PRO A 1 196 ? -8.965 -2.791 7.575 1.00 89.56 196 PRO A O 1
ATOM 1594 N N . ALA A 1 197 ? -10.091 -2.239 9.431 1.00 83.25 197 ALA A N 1
ATOM 1595 C CA . ALA A 1 197 ? -10.526 -0.938 8.903 1.00 83.25 197 ALA A CA 1
ATOM 1596 C C . ALA A 1 197 ? -9.372 0.076 8.795 1.00 83.25 197 ALA A C 1
ATOM 1598 O O . ALA A 1 197 ? -9.515 1.138 8.192 1.00 83.25 197 ALA A O 1
ATOM 1599 N N . GLN A 1 198 ? -8.216 -0.239 9.390 1.00 76.94 198 GLN A N 1
ATOM 1600 C CA . GLN A 1 198 ? -7.068 0.652 9.501 1.00 76.94 198 GLN A CA 1
ATOM 1601 C C . GLN A 1 198 ? -5.776 -0.018 9.017 1.00 76.94 198 GLN A C 1
ATOM 1603 O O . GLN A 1 198 ? -5.479 -1.163 9.351 1.00 76.94 198 GLN A O 1
ATOM 1608 N N . GLY A 1 199 ? -4.964 0.739 8.273 1.00 55.16 199 GLY A N 1
ATOM 1609 C CA . GLY A 1 199 ? -3.667 0.312 7.734 1.00 55.16 199 GLY A CA 1
ATOM 1610 C C . GLY A 1 199 ? -3.626 0.374 6.206 1.00 55.16 199 GLY A C 1
ATOM 1611 O O . GLY A 1 199 ? -4.580 -0.004 5.538 1.00 55.16 199 GLY A O 1
ATOM 1612 N N . GLY A 1 200 ? -2.512 0.839 5.626 1.00 55.28 200 GLY A N 1
ATOM 1613 C CA . GLY A 1 200 ? -2.436 1.163 4.188 1.00 55.28 200 GLY A CA 1
ATOM 1614 C C . GLY A 1 200 ? -2.712 -0.014 3.236 1.00 55.28 200 GLY A C 1
ATOM 1615 O O . GLY A 1 200 ? -3.256 0.174 2.144 1.00 55.28 200 GLY A O 1
ATOM 1616 N N . ALA A 1 201 ? -2.432 -1.248 3.670 1.00 57.56 201 ALA A N 1
ATOM 1617 C CA . ALA A 1 201 ? -2.807 -2.460 2.939 1.00 57.56 201 ALA A CA 1
ATOM 1618 C C . ALA A 1 201 ? -4.334 -2.616 2.779 1.00 57.56 201 ALA A C 1
ATOM 1620 O O . ALA A 1 201 ? -4.769 -3.158 1.768 1.00 57.56 201 ALA A O 1
ATOM 1621 N N . TYR A 1 202 ? -5.132 -2.034 3.677 1.00 63.88 202 TYR A N 1
ATOM 1622 C CA . TYR A 1 202 ? -6.589 -2.185 3.783 1.00 63.88 202 TYR A CA 1
ATOM 1623 C C . TYR A 1 202 ? -7.380 -0.908 3.419 1.00 63.88 202 TYR A C 1
ATOM 1625 O O . TYR A 1 202 ? -8.597 -0.843 3.580 1.00 63.88 202 TYR A O 1
ATOM 1633 N N . ASN A 1 203 ? -6.712 0.119 2.878 1.00 77.25 203 ASN A N 1
ATOM 1634 C CA . ASN A 1 203 ? -7.385 1.237 2.204 1.00 77.25 203 ASN A CA 1
ATOM 1635 C C . ASN A 1 203 ? -7.856 0.798 0.811 1.00 77.25 203 ASN A C 1
ATOM 1637 O O . ASN A 1 203 ? -7.036 0.663 -0.102 1.00 77.25 203 ASN A O 1
ATOM 1641 N N . HIS A 1 204 ? -9.151 0.556 0.650 1.00 86.12 204 HIS A N 1
ATOM 1642 C CA . HIS A 1 204 ? -9.738 0.117 -0.614 1.00 86.12 204 HIS A CA 1
ATOM 1643 C C . HIS A 1 204 ? -10.325 1.302 -1.381 1.00 86.12 204 HIS A C 1
ATOM 1645 O O . HIS A 1 204 ? -10.915 2.201 -0.783 1.00 86.12 204 HIS A O 1
ATOM 1651 N N . LYS A 1 205 ? -10.159 1.313 -2.706 1.00 86.75 205 LYS A N 1
ATOM 1652 C CA . LYS A 1 205 ? -10.851 2.273 -3.578 1.00 86.75 205 LYS A CA 1
ATOM 1653 C C . LYS A 1 205 ? -12.313 1.861 -3.722 1.00 86.75 205 LYS A C 1
ATOM 1655 O O . LYS A 1 205 ? -12.604 0.669 -3.750 1.00 86.75 205 LYS A O 1
ATOM 1660 N N . GLN A 1 206 ? -13.206 2.833 -3.898 1.00 89.62 206 GLN A N 1
ATOM 1661 C CA . GLN A 1 206 ? -14.600 2.555 -4.242 1.00 89.62 206 GLN A CA 1
ATOM 1662 C C . GLN A 1 206 ? -14.662 1.788 -5.569 1.00 89.62 206 GLN A C 1
ATOM 1664 O O . GLN A 1 206 ? -14.325 2.323 -6.624 1.00 89.62 206 GLN A O 1
ATOM 1669 N N . CYS A 1 207 ? -15.068 0.525 -5.487 1.00 92.06 207 CYS A N 1
ATOM 1670 C CA . CYS A 1 207 ? -15.166 -0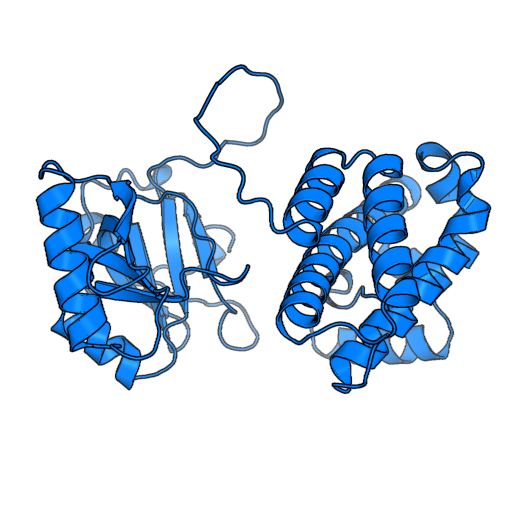.404 -6.607 1.00 92.06 207 CYS A CA 1
ATOM 1671 C C . CYS A 1 207 ? -16.557 -1.047 -6.605 1.00 92.06 207 CYS A C 1
ATOM 1673 O O . CYS A 1 207 ? -17.157 -1.250 -5.545 1.00 92.06 207 CYS A O 1
ATOM 1675 N N . LYS A 1 208 ? -17.065 -1.385 -7.791 1.00 93.06 208 LYS A N 1
ATOM 1676 C CA . LYS A 1 208 ? -18.334 -2.106 -7.965 1.00 93.06 208 LYS A CA 1
ATOM 1677 C C . LYS A 1 208 ? -18.187 -3.611 -7.730 1.00 93.06 208 LYS A C 1
ATOM 1679 O O . LYS A 1 208 ? -19.135 -4.259 -7.279 1.00 93.06 208 LYS A O 1
ATOM 1684 N N . TYR A 1 209 ? -17.002 -4.158 -8.006 1.00 96.25 209 TYR A N 1
ATOM 1685 C CA . TYR A 1 209 ? -16.715 -5.588 -7.921 1.00 96.25 209 TYR A CA 1
ATOM 1686 C C . TYR A 1 209 ? -15.501 -5.882 -7.036 1.00 96.25 209 TYR A C 1
ATOM 1688 O O . TYR A 1 209 ? -14.553 -5.098 -6.990 1.00 96.25 209 TYR A O 1
ATOM 1696 N N . ILE A 1 210 ? -15.511 -7.049 -6.391 1.00 97.12 210 ILE A N 1
ATOM 1697 C CA . ILE A 1 210 ? -14.357 -7.629 -5.692 1.00 97.12 210 ILE A CA 1
ATOM 1698 C C . ILE A 1 210 ? -13.948 -8.942 -6.366 1.00 97.12 210 ILE A C 1
ATOM 1700 O O . ILE A 1 210 ? -14.805 -9.692 -6.838 1.00 97.12 210 ILE A O 1
ATOM 1704 N N . GLY A 1 211 ? -12.648 -9.223 -6.411 1.00 97.56 211 GLY A N 1
ATOM 1705 C CA . GLY A 1 211 ? -12.067 -10.446 -6.950 1.00 97.56 211 GLY A CA 1
ATOM 1706 C C . GLY A 1 211 ? -11.252 -11.173 -5.890 1.00 97.56 211 GLY A C 1
ATOM 1707 O O . GLY A 1 211 ? -10.291 -10.630 -5.354 1.00 97.56 211 GLY A O 1
ATOM 1708 N N . ILE A 1 212 ? -11.609 -12.417 -5.594 1.00 97.06 212 ILE A N 1
ATOM 1709 C CA . ILE A 1 212 ? -10.953 -13.232 -4.571 1.00 97.06 212 ILE A CA 1
ATOM 1710 C C . ILE A 1 212 ? -9.771 -13.966 -5.217 1.00 97.06 212 ILE A C 1
ATOM 1712 O O . ILE A 1 212 ? -9.968 -14.836 -6.067 1.00 97.06 212 ILE A O 1
ATOM 1716 N N . TYR A 1 213 ? -8.539 -13.604 -4.841 1.00 96.06 213 TYR A N 1
ATOM 1717 C CA . TYR A 1 213 ? -7.309 -14.145 -5.433 1.00 96.06 213 TYR A CA 1
ATOM 1718 C C . TYR A 1 213 ? -6.614 -15.185 -4.545 1.00 96.06 213 TYR A C 1
ATOM 1720 O O . TYR A 1 213 ? -6.326 -14.926 -3.377 1.00 96.06 213 TYR A O 1
ATOM 1728 N N . TRP A 1 214 ? -6.268 -16.340 -5.114 1.00 93.81 214 TRP A N 1
ATOM 1729 C CA . TRP A 1 214 ? -5.414 -17.365 -4.501 1.00 93.81 214 TRP A CA 1
ATOM 1730 C C . TRP A 1 214 ? -4.740 -18.214 -5.586 1.00 93.81 214 TRP A C 1
ATOM 1732 O O . TRP A 1 214 ? -5.172 -18.185 -6.728 1.00 93.81 214 TRP A O 1
ATOM 1742 N N . ASN A 1 215 ? -3.680 -18.973 -5.282 1.00 92.75 215 ASN A N 1
ATOM 1743 C CA . ASN A 1 215 ? -3.068 -19.947 -6.213 1.00 92.75 215 ASN A CA 1
ATOM 1744 C C . ASN A 1 215 ? -2.867 -19.432 -7.663 1.00 92.75 215 ASN A C 1
ATOM 1746 O O . ASN A 1 215 ? -3.168 -20.131 -8.633 1.00 92.75 215 ASN A O 1
ATOM 1750 N N . LYS A 1 216 ? -2.377 -18.189 -7.802 1.00 93.88 216 LYS A N 1
ATOM 1751 C CA . LYS A 1 216 ? -2.186 -17.472 -9.079 1.00 93.88 216 LYS A CA 1
ATOM 1752 C C . LYS A 1 216 ? -3.441 -17.265 -9.946 1.00 93.88 216 LYS A C 1
ATOM 1754 O O . LYS A 1 216 ? -3.310 -17.012 -11.138 1.00 93.88 216 LYS A O 1
ATOM 1759 N N . ARG A 1 217 ? -4.639 -17.265 -9.369 1.00 95.81 217 ARG A N 1
ATOM 1760 C CA . ARG A 1 217 ? -5.891 -16.937 -10.065 1.00 95.81 217 ARG A CA 1
ATOM 1761 C C . ARG A 1 217 ? -6.791 -16.058 -9.208 1.00 95.81 217 ARG A C 1
ATOM 1763 O O . ARG A 1 217 ? -6.817 -16.198 -7.988 1.00 95.81 217 ARG A O 1
ATOM 1770 N N . VAL A 1 218 ? -7.558 -15.174 -9.836 1.00 97.38 218 VAL A N 1
ATOM 1771 C CA . VAL A 1 218 ? -8.825 -14.730 -9.248 1.00 97.38 218 VAL A CA 1
ATOM 1772 C C . VAL A 1 218 ? -9.810 -15.847 -9.548 1.00 97.38 218 VAL A C 1
ATOM 1774 O O . VAL A 1 218 ? -10.147 -16.061 -10.710 1.00 97.38 218 VAL A O 1
ATOM 1777 N N . GLY A 1 219 ? -10.174 -16.622 -8.528 1.00 96.38 219 GLY A N 1
ATOM 1778 C CA . GLY A 1 219 ? -11.038 -17.793 -8.700 1.00 96.38 219 GLY A CA 1
ATOM 1779 C C . GLY A 1 219 ? -12.517 -17.498 -8.449 1.00 96.38 219 GLY A C 1
ATOM 1780 O O . GLY A 1 219 ? -13.371 -18.316 -8.764 1.00 96.38 219 GLY A O 1
ATOM 1781 N N . ALA A 1 220 ? -12.850 -16.326 -7.904 1.00 97.81 220 ALA A N 1
ATOM 1782 C CA . ALA A 1 220 ? -14.230 -15.867 -7.786 1.00 97.81 220 ALA A CA 1
ATOM 1783 C C . ALA A 1 220 ? -14.325 -14.339 -7.838 1.00 97.81 220 ALA A C 1
ATOM 1785 O O . ALA A 1 220 ? -13.409 -13.644 -7.395 1.00 97.81 220 ALA A O 1
ATOM 1786 N N . VAL A 1 221 ? -15.448 -13.823 -8.335 1.00 98.00 221 VAL A N 1
ATOM 1787 C CA . VAL A 1 221 ? -15.795 -12.395 -8.316 1.00 98.00 221 VAL A CA 1
ATOM 1788 C C . VAL A 1 221 ? -17.203 -12.190 -7.762 1.00 98.00 221 VAL A C 1
ATOM 1790 O O . VAL A 1 221 ? -18.074 -13.038 -7.942 1.00 98.00 221 VAL A O 1
ATOM 1793 N N . ALA A 1 222 ? -17.438 -11.061 -7.098 1.00 97.62 222 ALA A N 1
ATOM 1794 C CA . ALA A 1 222 ? -18.746 -10.681 -6.561 1.00 97.62 222 ALA A CA 1
ATOM 1795 C C . ALA A 1 222 ? -19.013 -9.189 -6.764 1.00 97.62 222 ALA A C 1
ATOM 1797 O O . ALA A 1 222 ? -18.076 -8.398 -6.917 1.00 97.62 222 ALA A O 1
ATOM 1798 N N . ARG A 1 223 ? -20.285 -8.784 -6.714 1.00 96.19 223 ARG A N 1
ATOM 1799 C CA . ARG A 1 223 ? -20.654 -7.371 -6.566 1.00 96.19 223 ARG A CA 1
ATOM 1800 C C . ARG A 1 223 ? -20.498 -6.962 -5.101 1.00 96.19 223 ARG A C 1
ATOM 1802 O O . ARG A 1 223 ? -20.888 -7.705 -4.205 1.00 96.19 223 ARG A O 1
ATOM 1809 N N . ILE A 1 224 ? -19.972 -5.764 -4.863 1.00 96.44 224 ILE A N 1
ATOM 1810 C CA . ILE A 1 224 ? -19.922 -5.147 -3.533 1.00 96.44 224 ILE A CA 1
ATOM 1811 C C . ILE A 1 224 ? -21.234 -4.377 -3.326 1.00 96.44 224 ILE A C 1
ATOM 1813 O O . ILE A 1 224 ? -21.473 -3.402 -4.034 1.00 96.44 224 ILE A O 1
ATOM 1817 N N . GLU A 1 225 ? -22.100 -4.786 -2.394 1.00 95.00 225 GLU A N 1
ATOM 1818 C CA . GLU A 1 225 ? -23.325 -4.028 -2.064 1.00 95.00 225 GLU A CA 1
ATOM 1819 C C . GLU A 1 225 ? -23.000 -2.803 -1.217 1.00 95.00 225 GLU A C 1
ATOM 1821 O O . GLU A 1 225 ? -23.438 -1.703 -1.540 1.00 95.00 225 GLU A O 1
ATOM 1826 N N . ALA A 1 226 ? -22.207 -2.994 -0.163 1.00 95.56 226 ALA A N 1
ATOM 1827 C CA . ALA A 1 226 ? -21.754 -1.937 0.727 1.00 95.56 226 ALA A CA 1
ATOM 1828 C C . ALA A 1 226 ? -20.432 -2.313 1.402 1.00 95.56 226 ALA A C 1
ATOM 1830 O O . ALA A 1 226 ? -20.100 -3.492 1.546 1.00 95.56 226 ALA A O 1
ATOM 1831 N N . VAL A 1 227 ? -19.701 -1.292 1.840 1.00 96.06 227 VAL A N 1
ATOM 1832 C CA . VAL A 1 227 ? -18.504 -1.411 2.669 1.00 96.06 227 VAL A CA 1
ATOM 1833 C C . VAL A 1 227 ? -18.724 -0.593 3.928 1.00 96.06 227 VAL A C 1
ATOM 1835 O O . VAL A 1 227 ? -19.043 0.593 3.852 1.00 96.06 227 VAL A O 1
ATOM 1838 N N . VAL A 1 228 ? -18.586 -1.240 5.081 1.00 96.25 228 VAL A N 1
ATOM 1839 C CA . VAL A 1 228 ? -18.936 -0.682 6.391 1.00 96.25 228 VAL A CA 1
ATOM 1840 C C . VAL A 1 228 ? -17.772 -0.881 7.349 1.00 96.25 228 VAL A C 1
ATOM 1842 O O . VAL A 1 228 ? -17.289 -2.003 7.503 1.00 96.25 228 VAL A O 1
ATOM 1845 N N . ASP A 1 229 ? -17.348 0.182 8.022 1.00 96.50 229 ASP A N 1
ATOM 1846 C CA . ASP A 1 229 ? -16.334 0.114 9.068 1.00 96.50 229 ASP A CA 1
ATOM 1847 C C . ASP A 1 229 ? -17.028 -0.087 10.418 1.00 96.50 229 ASP A C 1
ATOM 1849 O O . ASP A 1 229 ? -17.719 0.792 10.926 1.00 96.50 229 ASP A O 1
ATOM 1853 N N . VAL A 1 230 ? -16.875 -1.275 11.002 1.00 96.25 230 VAL A N 1
ATOM 1854 C CA . VAL A 1 230 ? -17.420 -1.629 12.315 1.00 96.25 230 VAL A CA 1
ATOM 1855 C C . VAL A 1 230 ? -16.364 -1.332 13.373 1.00 96.25 230 VAL A C 1
ATOM 1857 O O . VAL A 1 230 ? -15.322 -1.985 13.433 1.00 96.25 230 VAL A O 1
ATOM 1860 N N . HIS A 1 231 ? -16.628 -0.331 14.212 1.00 93.19 231 HIS A N 1
ATOM 1861 C CA . HIS A 1 231 ? -15.695 0.160 15.230 1.00 93.19 231 HIS A CA 1
ATOM 1862 C C . HIS A 1 231 ? -15.917 -0.478 16.602 1.00 93.19 231 HIS A C 1
ATOM 1864 O O . HIS A 1 231 ? -14.964 -0.709 17.341 1.00 93.19 231 HIS A O 1
ATOM 1870 N N . SER A 1 232 ? -17.171 -0.758 16.947 1.00 92.38 232 SER A N 1
ATOM 1871 C CA . SER A 1 232 ? -17.573 -1.479 18.154 1.00 92.38 232 SER A CA 1
ATOM 1872 C C . SER A 1 232 ? -18.888 -2.219 17.890 1.00 92.38 232 SER A C 1
ATOM 1874 O O . SER A 1 232 ? -19.463 -2.117 16.805 1.00 92.38 232 SER A O 1
ATOM 1876 N N . LYS A 1 233 ? -19.406 -2.936 18.893 1.00 90.62 233 LYS A N 1
ATOM 1877 C CA . LYS A 1 233 ? -20.754 -3.523 18.839 1.00 90.62 233 LYS A CA 1
ATOM 1878 C C . LYS A 1 233 ? -21.823 -2.480 18.472 1.00 90.62 233 LYS A C 1
ATOM 1880 O O . LYS A 1 233 ? -22.720 -2.744 17.672 1.00 90.62 233 LYS A O 1
ATOM 1885 N N . ASP A 1 234 ? -21.679 -1.274 19.013 1.00 93.06 234 ASP A N 1
ATOM 1886 C CA . ASP A 1 234 ? -22.692 -0.224 18.936 1.00 93.06 234 ASP A CA 1
ATOM 1887 C C . ASP A 1 234 ? -22.369 0.835 17.868 1.00 93.06 234 ASP A C 1
ATOM 1889 O O . ASP A 1 234 ? -23.292 1.430 17.311 1.00 93.06 234 ASP A O 1
ATOM 1893 N N . LYS A 1 235 ? -21.097 1.000 17.471 1.00 93.31 235 LYS A N 1
ATOM 1894 C CA . LYS A 1 235 ? -20.663 1.966 16.446 1.00 93.31 235 LYS A C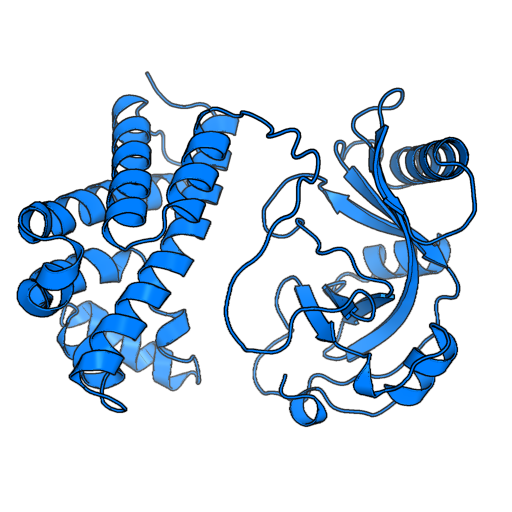A 1
ATOM 1895 C C . LYS A 1 235 ? -20.170 1.291 15.161 1.00 93.31 235 LYS A C 1
ATOM 1897 O O . LYS A 1 235 ? -19.220 0.511 15.189 1.00 93.31 235 LYS A O 1
ATOM 1902 N N . ALA A 1 236 ? -20.765 1.663 14.030 1.00 95.81 236 ALA A N 1
ATOM 1903 C CA . ALA A 1 236 ? -20.262 1.356 12.695 1.00 95.81 236 ALA A CA 1
ATOM 1904 C C . ALA A 1 236 ? -20.690 2.446 11.703 1.00 95.81 236 ALA A C 1
ATOM 1906 O O . ALA A 1 236 ? -21.768 3.016 11.867 1.00 95.81 236 ALA A O 1
ATOM 1907 N N . ASP A 1 237 ? -19.874 2.686 10.681 1.00 93.25 237 ASP A N 1
ATOM 1908 C CA . ASP A 1 237 ? -20.017 3.789 9.730 1.00 93.25 237 ASP A CA 1
ATOM 1909 C C . ASP A 1 237 ? -19.960 3.260 8.278 1.00 93.25 237 ASP A C 1
ATOM 1911 O O . ASP A 1 237 ? -19.159 2.379 7.956 1.00 93.25 237 ASP A O 1
ATOM 1915 N N . ILE A 1 238 ? -20.818 3.763 7.379 1.00 91.00 238 ILE A N 1
ATOM 1916 C CA . ILE A 1 238 ? -20.769 3.399 5.948 1.00 91.00 238 ILE A CA 1
ATOM 1917 C C . ILE A 1 238 ? -19.531 4.040 5.314 1.00 91.00 238 ILE A C 1
ATOM 1919 O O . ILE A 1 238 ? -19.420 5.262 5.277 1.00 91.00 238 ILE A O 1
ATOM 1923 N N . TYR A 1 239 ? -18.641 3.223 4.749 1.00 87.06 239 TYR A N 1
ATOM 1924 C CA . TYR A 1 239 ? -17.486 3.695 3.986 1.00 87.06 239 TYR A CA 1
ATOM 1925 C C . TYR A 1 239 ? -17.850 3.953 2.511 1.00 87.06 239 TYR A C 1
ATOM 1927 O O . TYR A 1 239 ? -17.485 4.986 1.951 1.00 87.06 239 TYR A O 1
ATOM 1935 N N . TRP A 1 240 ? -18.632 3.058 1.889 1.00 90.94 240 TRP A N 1
ATOM 1936 C CA . TRP A 1 240 ? -19.420 3.352 0.679 1.00 90.94 240 TRP A CA 1
ATOM 1937 C C . TRP A 1 240 ? -20.562 2.345 0.478 1.00 90.94 240 TRP A C 1
ATOM 1939 O O . TRP A 1 240 ? -20.587 1.285 1.100 1.00 90.94 240 TRP A O 1
ATOM 1949 N N . THR A 1 241 ? -21.501 2.646 -0.422 1.00 90.00 241 THR A N 1
ATOM 1950 C CA . THR A 1 241 ? -22.574 1.724 -0.830 1.00 90.00 241 THR A CA 1
ATOM 1951 C C . THR A 1 241 ? -22.844 1.799 -2.335 1.00 90.00 241 THR A C 1
ATOM 1953 O O . THR A 1 241 ? -22.546 2.805 -2.976 1.00 90.00 241 THR A O 1
ATOM 1956 N N . THR A 1 242 ? -23.347 0.703 -2.906 1.00 82.31 242 THR A N 1
ATOM 1957 C CA . THR A 1 242 ? -23.721 0.547 -4.324 1.00 82.31 242 THR A CA 1
ATOM 1958 C C . THR A 1 242 ? -25.098 -0.083 -4.526 1.00 82.31 242 THR A C 1
ATOM 1960 O O . THR A 1 242 ? -25.589 -0.130 -5.657 1.00 82.31 242 THR A O 1
ATOM 1963 N N . GLY A 1 243 ? -25.687 -0.650 -3.472 1.00 78.25 243 GLY A N 1
ATOM 1964 C CA . GLY A 1 243 ? -27.017 -1.248 -3.509 1.00 78.25 243 GLY A CA 1
ATOM 1965 C C . GLY A 1 243 ? -28.095 -0.290 -3.001 1.00 78.25 243 GLY A C 1
ATOM 1966 O O . GLY A 1 243 ? -27.806 0.780 -2.474 1.00 78.25 243 GLY A O 1
ATOM 1967 N N . ASN A 1 244 ? -29.350 -0.723 -3.103 1.00 83.25 244 ASN A N 1
ATOM 1968 C CA . ASN A 1 244 ? -30.518 0.147 -2.930 1.00 83.25 244 ASN A CA 1
ATOM 1969 C C . ASN A 1 244 ? -31.179 0.054 -1.535 1.00 83.25 244 ASN A C 1
ATOM 1971 O O . ASN A 1 244 ? -32.224 0.666 -1.324 1.00 83.25 244 ASN A O 1
ATOM 1975 N N . GLU A 1 245 ? -30.630 -0.732 -0.601 1.00 84.31 245 GLU A N 1
ATOM 1976 C CA . GLU A 1 245 ? -31.121 -0.809 0.787 1.00 84.31 245 GLU A CA 1
ATOM 1977 C C . GLU A 1 245 ? -30.745 0.447 1.601 1.00 84.31 245 GLU A C 1
ATOM 1979 O O . GLU A 1 245 ? -29.811 1.175 1.265 1.00 84.31 245 GLU A O 1
ATOM 1984 N N . ASN A 1 246 ? -31.456 0.683 2.710 1.00 90.75 246 ASN A N 1
ATOM 1985 C CA . ASN A 1 246 ? -31.114 1.724 3.685 1.00 90.75 246 ASN A CA 1
ATOM 1986 C C . ASN A 1 246 ? -29.753 1.421 4.352 1.00 90.75 246 ASN A C 1
ATOM 1988 O O . ASN A 1 246 ? -29.468 0.277 4.708 1.00 90.75 246 ASN A O 1
ATOM 1992 N N . ASN A 1 247 ? -28.951 2.459 4.603 1.00 90.38 247 ASN A N 1
ATOM 1993 C CA . ASN A 1 247 ? -27.670 2.389 5.312 1.00 90.38 247 ASN A CA 1
ATOM 1994 C C . ASN A 1 247 ? -27.754 1.628 6.647 1.00 90.38 247 ASN A C 1
ATOM 1996 O O . ASN A 1 247 ? -26.847 0.863 6.965 1.00 90.38 247 ASN A O 1
ATOM 2000 N N . GLU A 1 248 ? -28.844 1.778 7.406 1.00 93.62 248 GLU A N 1
ATOM 2001 C CA . GLU A 1 248 ? -29.046 1.044 8.666 1.00 93.62 248 GLU A CA 1
ATOM 2002 C C . GLU A 1 248 ? -29.100 -0.480 8.465 1.00 93.62 248 GLU A C 1
ATOM 2004 O O . GLU A 1 248 ? -28.571 -1.229 9.288 1.00 93.62 248 GLU A O 1
ATOM 2009 N N . ALA A 1 249 ? -29.678 -0.957 7.356 1.00 94.19 249 ALA A N 1
ATOM 2010 C CA . ALA A 1 249 ? -29.734 -2.383 7.040 1.00 94.19 249 ALA A CA 1
ATOM 2011 C C . ALA A 1 249 ? -28.330 -2.942 6.757 1.00 94.19 249 ALA A C 1
ATOM 2013 O O . ALA A 1 249 ? -27.956 -3.977 7.314 1.00 94.19 249 ALA A O 1
ATOM 2014 N N . TYR A 1 250 ? -27.515 -2.220 5.977 1.00 96.00 250 TYR A N 1
ATOM 2015 C CA . TYR A 1 250 ? -26.113 -2.583 5.755 1.00 96.00 250 TYR A CA 1
ATOM 2016 C C . TYR A 1 250 ? -25.287 -2.523 7.044 1.00 96.00 250 TYR A C 1
ATOM 2018 O O . TYR A 1 250 ? -24.513 -3.441 7.300 1.00 96.00 250 TYR A O 1
ATOM 2026 N N . ILE A 1 251 ? -25.470 -1.497 7.882 1.00 97.12 251 ILE A N 1
ATOM 2027 C CA . ILE A 1 251 ? -24.793 -1.380 9.183 1.00 97.12 251 ILE A CA 1
ATOM 2028 C C . ILE A 1 251 ? -25.114 -2.582 10.076 1.00 97.12 251 ILE A C 1
ATOM 2030 O O . ILE A 1 251 ? -24.201 -3.179 10.646 1.00 97.12 251 ILE A O 1
ATOM 2034 N N . ASN A 1 252 ? -26.386 -2.972 10.172 1.00 96.94 252 ASN A N 1
ATOM 2035 C CA . ASN A 1 252 ? -26.805 -4.098 11.005 1.00 96.94 252 ASN A CA 1
ATOM 2036 C C . ASN A 1 252 ? -26.253 -5.432 10.474 1.00 96.94 252 ASN A C 1
ATOM 2038 O O . ASN A 1 252 ? -25.626 -6.168 11.237 1.00 96.94 252 ASN A O 1
ATOM 2042 N N . ARG A 1 253 ? -26.372 -5.693 9.161 1.00 97.06 253 ARG A N 1
ATOM 2043 C CA . ARG A 1 253 ? -25.771 -6.866 8.491 1.00 97.06 253 ARG A CA 1
ATOM 2044 C C . ARG A 1 253 ? -24.252 -6.924 8.695 1.00 97.06 253 ARG A C 1
ATOM 2046 O O . ARG A 1 253 ? -23.700 -7.988 8.972 1.00 97.06 253 ARG A O 1
ATOM 2053 N N . ALA A 1 254 ? -23.565 -5.788 8.579 1.00 97.50 254 ALA A N 1
ATOM 2054 C CA . ALA A 1 254 ? -22.119 -5.706 8.751 1.00 97.50 254 ALA A CA 1
ATOM 2055 C C . ALA A 1 254 ? -21.686 -5.955 10.200 1.00 97.50 254 ALA A C 1
ATOM 2057 O O . ALA A 1 254 ? -20.768 -6.743 10.426 1.00 97.50 254 ALA A O 1
ATOM 2058 N N . LYS A 1 255 ? -22.364 -5.345 11.181 1.00 97.31 255 LYS A N 1
ATOM 2059 C CA . LYS A 1 255 ? -22.126 -5.588 12.613 1.00 97.31 255 LYS A CA 1
ATOM 2060 C C . LYS A 1 255 ? -22.328 -7.055 12.978 1.00 97.31 255 LYS A C 1
ATOM 2062 O O . LYS A 1 255 ? -21.460 -7.632 13.625 1.00 97.31 255 LYS A O 1
ATOM 2067 N N . GLU A 1 256 ? -23.428 -7.666 12.538 1.00 96.94 256 GLU A N 1
ATOM 2068 C CA . GLU A 1 256 ? -23.708 -9.087 12.767 1.00 96.94 256 GLU A CA 1
ATOM 2069 C C . GLU A 1 256 ? -22.565 -9.964 12.234 1.00 96.94 256 GLU A C 1
ATOM 2071 O O . GLU A 1 256 ? -21.995 -10.762 12.977 1.00 96.94 256 GLU A O 1
ATOM 2076 N N . LYS A 1 257 ? -22.161 -9.764 10.972 1.00 96.88 257 LYS A N 1
ATOM 2077 C CA . LYS A 1 257 ? -21.072 -10.531 10.350 1.00 96.88 257 LYS A CA 1
ATOM 2078 C C . LYS A 1 257 ? -19.711 -10.281 11.006 1.00 96.88 257 LYS A C 1
ATOM 2080 O O . LYS A 1 257 ? -18.970 -11.238 11.208 1.00 96.88 257 LYS A O 1
ATOM 2085 N N . ALA A 1 258 ? -19.389 -9.042 11.377 1.00 95.69 258 ALA A N 1
ATOM 2086 C CA . ALA A 1 258 ? -18.154 -8.708 12.088 1.00 95.69 258 ALA A CA 1
ATOM 2087 C C . ALA A 1 258 ? -18.074 -9.406 13.455 1.00 95.69 258 ALA A C 1
ATOM 2089 O O . ALA A 1 258 ? -17.084 -10.072 13.751 1.00 95.69 258 ALA A O 1
ATOM 2090 N N . LEU A 1 259 ? -19.131 -9.295 14.266 1.00 93.69 259 LEU A N 1
ATOM 2091 C CA . LEU A 1 259 ? -19.180 -9.853 15.619 1.00 93.69 259 LEU A CA 1
ATOM 2092 C C . LEU A 1 259 ? -19.289 -11.384 15.628 1.00 93.69 259 LEU A C 1
ATOM 2094 O O . LEU A 1 259 ? -18.769 -12.017 16.541 1.00 93.69 259 LEU A O 1
ATOM 2098 N N . LEU A 1 260 ? -19.929 -11.987 14.623 1.00 94.44 260 LEU A N 1
ATOM 2099 C CA . LEU A 1 260 ? -20.008 -13.443 14.485 1.00 94.44 260 LEU A CA 1
ATOM 2100 C C . LEU A 1 260 ? -18.670 -14.054 14.047 1.00 94.44 260 LEU A C 1
ATOM 2102 O O . LEU A 1 260 ? -18.261 -15.083 14.577 1.00 94.44 260 LEU A O 1
ATOM 2106 N N . LEU A 1 261 ? -18.012 -13.452 13.053 1.00 92.50 261 LEU A N 1
ATOM 2107 C CA . LEU A 1 261 ? -16.869 -14.071 12.375 1.00 92.50 261 LEU A CA 1
ATOM 2108 C C . LEU A 1 261 ? -15.521 -13.653 12.969 1.00 92.50 261 LEU A C 1
ATOM 2110 O O . LEU A 1 261 ? -14.583 -14.447 12.947 1.00 92.50 261 LEU A O 1
ATOM 2114 N N . ARG A 1 262 ? -15.402 -12.413 13.465 1.00 89.88 262 ARG A N 1
ATOM 2115 C CA . ARG A 1 262 ? -14.149 -11.817 13.962 1.00 89.88 262 ARG A CA 1
ATOM 2116 C C . ARG A 1 262 ? -14.376 -10.853 15.153 1.00 89.88 262 ARG A C 1
ATOM 2118 O O . ARG A 1 262 ? -13.962 -9.694 15.091 1.00 89.88 262 ARG A O 1
ATOM 2125 N N . PRO A 1 263 ? -15.003 -11.305 16.263 1.00 85.75 263 PRO A N 1
ATOM 2126 C CA . PRO A 1 263 ? -15.407 -10.439 17.383 1.00 85.75 263 PRO A CA 1
ATOM 2127 C C . PRO A 1 263 ? -14.267 -9.671 18.071 1.00 85.75 263 PRO A C 1
ATOM 2129 O O . PRO A 1 263 ? -14.519 -8.623 18.660 1.00 85.75 263 PRO A O 1
ATOM 2132 N N . GLY A 1 264 ? -13.033 -10.185 18.027 1.00 88.44 264 GLY A N 1
ATOM 2133 C CA . GLY A 1 264 ? -11.863 -9.563 18.660 1.00 88.44 264 GLY A CA 1
ATOM 2134 C C . GLY A 1 264 ? -11.073 -8.596 17.770 1.00 88.44 264 GLY A C 1
ATOM 2135 O O . GLY A 1 264 ? -10.162 -7.945 18.265 1.00 88.44 264 GLY A O 1
ATOM 2136 N N . ASP A 1 265 ? -11.395 -8.495 16.477 1.00 87.62 265 ASP A N 1
ATOM 2137 C CA . ASP A 1 265 ? -10.558 -7.812 15.474 1.00 87.62 265 ASP A CA 1
ATOM 2138 C C . ASP A 1 265 ? -11.060 -6.403 15.100 1.00 87.62 265 ASP A C 1
ATOM 2140 O O . ASP A 1 265 ? -10.805 -5.905 14.000 1.00 87.62 265 ASP A O 1
ATOM 2144 N N . LEU A 1 266 ? -11.814 -5.759 15.993 1.00 89.75 266 LEU A N 1
ATOM 2145 C CA . LEU A 1 266 ? -12.332 -4.409 15.771 1.00 89.75 266 LEU A CA 1
ATOM 2146 C C . LEU A 1 266 ? -11.208 -3.357 15.931 1.00 89.75 266 LEU A C 1
ATOM 2148 O O . LEU A 1 266 ? -10.388 -3.483 16.840 1.00 89.75 266 LEU A O 1
ATOM 2152 N N . PRO A 1 267 ? -11.167 -2.290 15.105 1.00 93.94 267 PRO A N 1
ATOM 2153 C CA . PRO A 1 267 ? -12.137 -1.938 14.072 1.00 93.94 267 PRO A CA 1
ATOM 2154 C C . PRO A 1 267 ? -11.923 -2.715 12.761 1.00 93.94 267 PRO A C 1
ATOM 2156 O O . PRO A 1 267 ? -10.819 -2.749 12.209 1.00 93.94 267 PRO A O 1
ATOM 2159 N N . ILE A 1 268 ? -13.004 -3.279 12.218 1.00 94.75 268 ILE A N 1
ATOM 2160 C CA . ILE A 1 268 ? -12.974 -4.139 11.029 1.00 94.75 268 ILE A CA 1
ATOM 2161 C C . ILE A 1 268 ? -13.849 -3.577 9.906 1.00 94.75 268 ILE A C 1
ATOM 2163 O O . ILE A 1 268 ? -14.970 -3.133 10.134 1.00 94.75 268 ILE A O 1
ATOM 2167 N N . ARG A 1 269 ? -13.330 -3.605 8.681 1.00 96.44 269 ARG A N 1
ATOM 2168 C CA . ARG A 1 269 ? -14.034 -3.232 7.458 1.00 96.44 269 ARG A CA 1
ATOM 2169 C C . ARG A 1 269 ? -14.704 -4.463 6.867 1.00 96.44 269 ARG A C 1
ATOM 2171 O O . ARG A 1 269 ? -14.052 -5.473 6.588 1.00 96.44 269 ARG A O 1
ATOM 2178 N N . VAL A 1 270 ? -16.013 -4.359 6.682 1.00 97.31 270 VAL A N 1
ATOM 2179 C CA . VAL A 1 270 ? -16.894 -5.414 6.188 1.00 97.31 270 VAL A CA 1
ATOM 2180 C C . VAL A 1 270 ? -17.354 -5.055 4.787 1.00 97.31 270 VAL A C 1
ATOM 2182 O O . VAL A 1 270 ? -18.084 -4.086 4.601 1.00 97.31 270 VAL A O 1
ATOM 2185 N N . PHE A 1 271 ? -16.965 -5.859 3.805 1.00 97.69 271 PHE A N 1
ATOM 2186 C CA . PHE A 1 271 ? -17.538 -5.822 2.467 1.00 97.69 271 PHE A CA 1
ATOM 2187 C C . PHE A 1 271 ? -18.722 -6.779 2.438 1.00 97.69 271 PHE A C 1
ATOM 2189 O O . PHE A 1 271 ? -18.530 -7.989 2.560 1.00 97.69 271 PHE A O 1
ATOM 2196 N N . LEU A 1 272 ? -19.931 -6.251 2.268 1.00 97.44 272 LEU A N 1
ATOM 2197 C CA . LEU A 1 272 ? -21.130 -7.045 2.015 1.00 97.44 272 LEU A CA 1
ATOM 2198 C C . LEU A 1 272 ? -21.172 -7.389 0.525 1.00 97.44 272 LEU A C 1
ATOM 2200 O O . LEU A 1 272 ? -21.192 -6.491 -0.320 1.00 97.44 272 LEU A O 1
ATOM 2204 N N . LEU A 1 273 ? -21.130 -8.682 0.206 1.00 97.06 273 LEU A N 1
ATOM 2205 C CA . LEU A 1 273 ? -21.030 -9.179 -1.162 1.00 97.06 273 LEU A CA 1
ATOM 2206 C C . LEU A 1 273 ? -22.362 -9.765 -1.631 1.00 97.06 273 LEU A C 1
ATOM 2208 O O . LEU A 1 273 ? -23.115 -10.349 -0.853 1.00 97.06 273 LEU A O 1
ATOM 2212 N N . LYS A 1 274 ? -22.613 -9.653 -2.933 1.00 93.12 274 LYS A N 1
ATOM 2213 C CA . LYS A 1 274 ? -23.760 -10.247 -3.619 1.00 93.12 274 LYS A CA 1
ATOM 2214 C C . LYS A 1 274 ? -23.299 -10.958 -4.877 1.00 93.12 274 LYS A C 1
ATOM 2216 O O . LYS A 1 274 ? -22.326 -10.524 -5.498 1.00 93.12 274 LYS A O 1
ATOM 2221 N N . ASP A 1 275 ? -24.039 -11.996 -5.258 1.00 91.00 275 ASP A N 1
ATOM 2222 C CA . ASP A 1 275 ? -23.902 -12.682 -6.543 1.00 91.00 275 ASP A CA 1
ATOM 2223 C C . ASP A 1 275 ? -22.433 -13.065 -6.793 1.00 91.00 275 ASP A C 1
ATOM 2225 O O . ASP A 1 275 ? -21.747 -12.518 -7.662 1.00 91.00 275 ASP A O 1
ATOM 2229 N N . LEU A 1 276 ? -21.916 -13.928 -5.912 1.00 95.50 276 LEU A N 1
ATOM 2230 C CA . LEU A 1 276 ? -20.528 -14.375 -5.917 1.00 95.50 276 LEU A CA 1
ATOM 2231 C C . LEU A 1 276 ? -20.389 -15.589 -6.841 1.00 95.50 276 LEU A C 1
ATOM 2233 O O . LEU A 1 276 ? -20.932 -16.661 -6.575 1.00 95.50 276 LEU A O 1
ATOM 2237 N N . HIS A 1 277 ? -19.646 -15.415 -7.931 1.00 97.19 277 HIS A N 1
ATOM 2238 C CA . HIS A 1 277 ? -19.513 -16.393 -9.006 1.00 97.19 277 HIS A CA 1
ATOM 2239 C C . HIS A 1 277 ? -18.065 -16.853 -9.160 1.00 97.19 277 HIS A C 1
ATOM 2241 O O . HIS A 1 277 ? -17.133 -16.052 -9.084 1.00 97.19 277 HIS A O 1
ATOM 2247 N N . GLN A 1 278 ? -17.880 -18.151 -9.407 1.00 97.00 278 GLN A N 1
ATOM 2248 C CA . GLN A 1 278 ? -16.574 -18.724 -9.734 1.00 97.00 278 GLN A CA 1
ATOM 2249 C C . GLN A 1 278 ? -16.086 -18.199 -11.093 1.00 97.00 278 GLN A C 1
ATOM 2251 O O . GLN A 1 278 ? -16.873 -18.021 -12.023 1.00 97.00 278 GLN A O 1
ATOM 2256 N N . THR A 1 279 ? -14.783 -17.975 -11.215 1.00 97.56 279 THR A N 1
ATOM 2257 C CA . THR A 1 279 ? -14.101 -17.633 -12.468 1.00 97.56 279 THR A CA 1
ATOM 2258 C C . THR A 1 279 ? -12.692 -18.245 -12.466 1.00 97.56 279 THR A C 1
ATOM 2260 O O . THR A 1 279 ? -12.335 -18.974 -11.544 1.00 97.56 279 THR A O 1
ATOM 2263 N N . ASP A 1 280 ? -11.888 -17.991 -13.496 1.00 97.00 280 ASP A N 1
ATOM 2264 C CA . ASP A 1 280 ? -10.489 -18.427 -13.540 1.00 97.00 280 ASP A CA 1
ATOM 2265 C C . ASP A 1 280 ? -9.623 -17.394 -14.268 1.00 97.00 280 ASP A C 1
ATOM 2267 O O . ASP A 1 280 ? -9.230 -17.589 -15.416 1.00 97.00 280 ASP A O 1
ATOM 2271 N N . PHE A 1 281 ? -9.387 -16.250 -13.621 1.00 97.25 281 PHE A N 1
ATOM 2272 C CA . PHE A 1 281 ? -8.604 -15.151 -14.191 1.00 97.25 281 PHE A CA 1
ATOM 2273 C C . PHE A 1 281 ? -7.146 -15.229 -13.729 1.00 97.25 281 PHE A C 1
ATOM 2275 O O . PHE A 1 281 ? -6.824 -14.966 -12.565 1.00 97.25 281 PHE A O 1
ATOM 2282 N N . ILE A 1 282 ? -6.260 -15.629 -14.635 1.00 96.81 282 ILE A N 1
ATOM 2283 C CA . ILE A 1 282 ? -4.961 -16.225 -14.313 1.00 96.81 282 ILE A CA 1
ATOM 2284 C C . ILE A 1 282 ? -3.848 -15.171 -14.279 1.00 96.81 282 ILE A C 1
ATOM 2286 O O . ILE A 1 282 ? -3.587 -14.499 -15.276 1.00 96.81 282 ILE A O 1
ATOM 2290 N N . LYS A 1 283 ? -3.104 -15.100 -13.168 1.00 94.12 283 LYS A N 1
ATOM 2291 C CA . LYS A 1 283 ? -1.802 -14.421 -13.113 1.00 94.12 283 LYS A CA 1
ATOM 2292 C C . LYS A 1 283 ? -0.754 -15.304 -13.788 1.00 94.12 283 LYS A C 1
ATOM 2294 O O . LYS A 1 283 ? -0.165 -16.183 -13.156 1.00 94.12 283 LYS A O 1
ATOM 2299 N N . ASP A 1 284 ? -0.501 -15.030 -15.057 1.00 93.25 284 ASP A N 1
ATOM 2300 C CA . ASP A 1 284 ? 0.472 -15.726 -15.896 1.00 93.25 284 ASP A CA 1
ATOM 2301 C C . ASP A 1 284 ? 1.906 -15.183 -15.765 1.00 93.25 284 ASP A C 1
ATOM 2303 O O . ASP A 1 284 ? 2.856 -15.868 -16.141 1.00 93.25 284 ASP A O 1
ATOM 2307 N N . SER A 1 285 ? 2.089 -13.999 -15.172 1.00 86.81 285 SER A N 1
ATOM 2308 C CA . SER A 1 285 ? 3.418 -13.411 -14.977 1.00 86.81 285 SER A CA 1
ATOM 2309 C C . SER A 1 285 ? 4.331 -14.246 -14.048 1.00 86.81 285 SER A C 1
ATOM 2311 O O . SER A 1 285 ? 3.849 -14.810 -13.047 1.00 86.81 285 SER A O 1
ATOM 2313 N N . PRO A 1 286 ? 5.657 -14.290 -14.322 1.00 76.88 286 PRO A N 1
ATOM 2314 C CA . PRO A 1 286 ? 6.658 -14.945 -13.475 1.00 76.88 286 PRO A CA 1
ATOM 2315 C C . PRO A 1 286 ? 6.662 -14.483 -12.004 1.00 76.88 286 PRO A C 1
ATOM 2317 O O . PRO A 1 286 ? 5.979 -13.534 -11.600 1.00 76.88 286 PRO A O 1
ATOM 2320 N N . GLY A 1 287 ? 7.429 -15.195 -11.175 1.00 79.25 287 GLY A N 1
ATOM 2321 C CA . GLY A 1 287 ? 7.524 -14.950 -9.733 1.00 79.25 287 GLY A CA 1
ATOM 2322 C C . GLY A 1 287 ? 6.387 -15.572 -8.911 1.00 79.25 287 GLY A C 1
ATOM 2323 O O . GLY A 1 287 ? 5.636 -16.425 -9.393 1.00 79.25 287 GLY A O 1
ATOM 2324 N N . GLY A 1 288 ? 6.286 -15.174 -7.641 1.00 76.00 288 GLY A N 1
ATOM 2325 C CA . GLY A 1 288 ? 5.357 -15.745 -6.658 1.00 76.00 288 GLY A CA 1
ATOM 2326 C C . GLY A 1 288 ? 3.883 -15.351 -6.834 1.00 76.00 288 GLY A C 1
ATOM 2327 O O . GLY A 1 288 ? 3.435 -14.916 -7.902 1.00 76.00 288 GLY A O 1
ATOM 2328 N N . MET A 1 289 ? 3.111 -15.513 -5.755 1.00 78.62 289 MET A N 1
ATOM 2329 C CA . MET A 1 289 ? 1.774 -14.922 -5.661 1.00 78.62 289 MET A CA 1
ATOM 2330 C C . MET A 1 289 ? 1.861 -13.393 -5.707 1.00 78.62 289 MET A C 1
ATOM 2332 O O . MET A 1 289 ? 2.841 -12.794 -5.265 1.00 78.62 289 MET A O 1
ATOM 2336 N N . PHE A 1 290 ? 0.817 -12.766 -6.240 1.00 79.06 290 PHE A N 1
ATOM 2337 C CA . PHE A 1 290 ? 0.643 -11.324 -6.153 1.00 79.06 290 PHE A CA 1
ATOM 2338 C C . PHE A 1 290 ? 0.512 -10.867 -4.684 1.00 79.06 290 PHE A C 1
ATOM 2340 O O . PHE A 1 290 ? 0.114 -11.653 -3.828 1.00 79.06 290 PHE A O 1
ATOM 2347 N N . GLY A 1 291 ? 0.877 -9.608 -4.405 1.00 74.75 291 GLY A N 1
ATOM 2348 C CA . GLY A 1 291 ? 0.981 -9.026 -3.062 1.00 74.75 291 GLY A CA 1
ATOM 2349 C C . GLY A 1 291 ? -0.360 -8.831 -2.345 1.00 74.75 291 GLY A C 1
ATOM 2350 O O . GLY A 1 291 ? -1.037 -9.797 -2.017 1.00 74.75 291 GLY A O 1
ATOM 2351 N N . SER A 1 292 ? -0.722 -7.585 -2.028 1.00 72.88 292 SER A N 1
ATOM 2352 C CA . SER A 1 292 ? -1.901 -7.273 -1.203 1.00 72.88 292 SER A CA 1
ATOM 2353 C C . SER A 1 292 ? -3.195 -7.104 -2.009 1.00 72.88 292 SER A C 1
ATOM 2355 O O . SER A 1 292 ? -4.141 -7.864 -1.800 1.00 72.88 292 SER A O 1
ATOM 2357 N N . LYS A 1 293 ? -3.243 -6.122 -2.920 1.00 83.00 293 LYS A N 1
ATOM 2358 C CA . LYS A 1 293 ? -4.429 -5.785 -3.732 1.00 83.00 293 LYS A CA 1
ATOM 2359 C C . LYS A 1 293 ? -4.082 -5.188 -5.097 1.00 83.00 293 LYS A C 1
ATOM 2361 O O . LYS A 1 293 ? -3.100 -4.451 -5.207 1.00 83.00 293 LYS A O 1
ATOM 2366 N N . LEU A 1 294 ? -4.881 -5.503 -6.110 1.00 89.62 294 LEU A N 1
ATOM 2367 C CA . LEU A 1 294 ? -4.754 -5.019 -7.485 1.00 89.62 294 LEU A CA 1
ATOM 2368 C C . LEU A 1 294 ? -6.084 -4.417 -7.944 1.00 89.62 294 LEU A C 1
ATOM 2370 O O . LEU A 1 294 ? -7.136 -4.940 -7.608 1.00 89.62 294 LEU A O 1
ATOM 2374 N N . TYR A 1 295 ? -6.040 -3.358 -8.748 1.00 91.38 295 TYR A N 1
ATOM 2375 C CA . TYR A 1 295 ? -7.235 -2.760 -9.340 1.00 91.38 295 TYR A CA 1
ATOM 2376 C C . TYR A 1 295 ? -7.224 -2.973 -10.852 1.00 91.38 295 TYR A C 1
ATOM 2378 O O . TYR A 1 295 ? -6.261 -2.580 -11.509 1.00 91.38 295 TYR A O 1
ATOM 2386 N N . LEU A 1 296 ? -8.296 -3.551 -11.392 1.00 91.25 296 LEU A N 1
ATOM 2387 C CA . LEU A 1 296 ? -8.512 -3.706 -12.831 1.00 91.25 296 LEU A CA 1
ATOM 2388 C C . LEU A 1 296 ? -9.768 -2.929 -13.238 1.00 91.25 296 LEU A C 1
ATOM 2390 O O . LEU A 1 296 ? -10.852 -3.206 -12.731 1.00 91.25 296 LEU A O 1
ATOM 2394 N N . ASN A 1 297 ? -9.639 -1.972 -14.157 1.00 89.62 297 ASN A N 1
ATOM 2395 C CA . ASN A 1 297 ? -10.804 -1.351 -14.788 1.00 89.62 297 ASN A CA 1
ATOM 2396 C C . ASN A 1 297 ? -11.458 -2.380 -15.734 1.00 89.62 297 ASN A C 1
ATOM 2398 O O . ASN A 1 297 ? -10.779 -2.924 -16.604 1.00 89.62 297 ASN A O 1
ATOM 2402 N N . VAL A 1 298 ? -12.753 -2.660 -15.550 1.00 90.81 298 VAL A N 1
ATOM 2403 C CA . VAL A 1 298 ? -13.526 -3.629 -16.352 1.00 90.81 298 VAL A CA 1
ATOM 2404 C C . VAL A 1 298 ? -14.622 -2.968 -17.202 1.00 90.81 298 VAL A C 1
ATOM 2406 O O . VAL A 1 298 ? -15.461 -3.653 -17.784 1.00 90.81 298 VAL A O 1
ATOM 2409 N N . GLU A 1 299 ? -14.597 -1.642 -17.341 1.00 89.06 299 GLU A N 1
ATOM 2410 C CA . GLU A 1 299 ? -15.535 -0.853 -18.150 1.00 89.06 299 GLU A CA 1
ATOM 2411 C C . GLU A 1 299 ? -15.506 -1.245 -19.637 1.00 89.06 299 GLU A C 1
ATOM 2413 O O . GLU A 1 299 ? -16.556 -1.447 -20.251 1.00 89.06 299 GLU A O 1
ATOM 2418 N N . ASP A 1 300 ? -14.311 -1.462 -20.198 1.00 88.31 300 ASP A N 1
ATOM 2419 C CA . ASP A 1 300 ? -14.131 -1.886 -21.595 1.00 88.31 300 ASP A CA 1
ATOM 2420 C C . ASP A 1 300 ? -14.703 -3.305 -21.859 1.00 88.31 300 ASP A C 1
ATOM 2422 O O . ASP A 1 300 ? -15.048 -3.630 -22.996 1.00 88.31 300 ASP A O 1
ATOM 2426 N N . LEU A 1 301 ? -14.910 -4.129 -20.815 1.00 90.62 301 LEU A N 1
ATOM 2427 C CA . LEU A 1 301 ? -15.615 -5.421 -20.907 1.00 90.62 301 LEU A CA 1
ATOM 2428 C C . LEU A 1 301 ? -17.150 -5.281 -20.956 1.00 90.62 301 LEU A C 1
ATOM 2430 O O . LEU A 1 301 ? -17.850 -6.281 -21.163 1.00 90.62 301 LEU A O 1
ATOM 2434 N N . ARG A 1 302 ? -17.687 -4.065 -20.759 1.00 90.31 302 ARG A N 1
ATOM 2435 C CA . ARG A 1 302 ? -19.126 -3.737 -20.767 1.00 90.31 302 ARG A CA 1
ATOM 2436 C C . ARG A 1 302 ? -19.938 -4.722 -19.924 1.00 90.31 302 ARG A C 1
ATOM 2438 O O . ARG A 1 302 ? -20.819 -5.419 -20.432 1.00 90.31 302 ARG A O 1
ATOM 2445 N N . VAL A 1 303 ? -19.549 -4.866 -18.659 1.00 91.56 303 VAL A N 1
ATOM 2446 C CA . VAL A 1 303 ? -20.122 -5.860 -17.745 1.00 91.56 303 VAL A CA 1
ATOM 2447 C C . VAL A 1 303 ? -21.456 -5.408 -17.160 1.00 91.56 303 VAL A C 1
ATOM 2449 O O . VAL A 1 303 ? -21.605 -4.297 -16.658 1.00 91.56 303 VAL A O 1
ATOM 2452 N N . SER A 1 304 ? -22.440 -6.296 -17.231 1.00 89.69 304 SER A N 1
ATOM 2453 C CA . SER A 1 304 ? -23.804 -6.059 -16.747 1.00 89.69 304 SER A CA 1
ATOM 2454 C C . SER A 1 304 ? -23.963 -6.377 -15.255 1.00 89.69 304 SER A C 1
ATOM 2456 O O . SER A 1 304 ? -24.621 -5.639 -14.521 1.00 89.69 304 SER A O 1
ATOM 2458 N N . ASN A 1 305 ? -23.330 -7.452 -14.784 1.00 92.19 305 ASN A N 1
ATOM 2459 C CA . ASN A 1 305 ? -23.350 -7.928 -13.399 1.00 92.19 305 ASN A CA 1
ATOM 2460 C C . ASN A 1 305 ? -22.079 -8.757 -13.094 1.00 92.19 305 ASN A C 1
ATOM 2462 O O . ASN A 1 305 ? -21.175 -8.845 -13.927 1.00 92.19 305 ASN A O 1
ATOM 2466 N N . SER A 1 306 ? -21.972 -9.322 -11.888 1.00 94.75 306 SER A N 1
ATOM 2467 C CA . SER A 1 306 ? -20.815 -10.132 -11.475 1.00 94.75 306 SER A CA 1
ATOM 2468 C C . SER A 1 306 ? -20.740 -11.492 -12.179 1.00 94.75 306 SER A C 1
ATOM 2470 O O . SER A 1 306 ? -19.638 -11.996 -12.366 1.00 94.75 306 SER A O 1
ATOM 2472 N N . GLU A 1 307 ? -21.862 -12.072 -12.617 1.00 97.19 307 GLU A N 1
ATOM 2473 C CA . GLU A 1 307 ? -21.887 -13.328 -13.382 1.00 97.19 307 GLU A CA 1
ATOM 2474 C C . GLU A 1 307 ? -21.304 -13.142 -14.794 1.00 97.19 307 GLU A C 1
ATOM 2476 O O . GLU A 1 307 ? -20.478 -13.927 -15.256 1.00 97.19 307 GLU A O 1
ATOM 2481 N N . ASP A 1 308 ? -21.704 -12.068 -15.473 1.00 96.94 308 ASP A N 1
ATOM 2482 C CA . ASP A 1 308 ? -21.191 -11.649 -16.777 1.00 96.94 308 ASP A CA 1
ATOM 2483 C C . ASP A 1 308 ? -19.696 -11.296 -16.696 1.00 96.94 308 ASP A C 1
ATOM 2485 O O . ASP A 1 308 ? -18.903 -11.741 -17.528 1.00 96.94 308 ASP A O 1
ATOM 2489 N N . LEU A 1 309 ? -19.277 -10.593 -15.636 1.00 96.94 309 LEU A N 1
ATOM 2490 C CA . LEU A 1 309 ? -17.859 -10.365 -15.346 1.00 96.94 309 LEU A CA 1
ATOM 2491 C C . LEU A 1 309 ? -17.097 -11.685 -15.133 1.00 96.94 309 LEU A C 1
ATOM 2493 O O . LEU A 1 309 ? -16.035 -11.875 -15.726 1.00 96.94 309 LEU A O 1
ATOM 2497 N N . ALA A 1 310 ? -17.640 -12.612 -14.337 1.00 97.75 310 ALA A N 1
ATOM 2498 C CA . ALA A 1 310 ? -17.031 -13.918 -14.089 1.00 97.75 310 ALA A CA 1
ATOM 2499 C C . ALA A 1 310 ? -16.834 -14.712 -15.388 1.00 97.75 310 ALA A C 1
ATOM 2501 O O . ALA A 1 310 ? -15.752 -15.257 -15.610 1.00 97.75 310 ALA A O 1
ATOM 2502 N N . LYS A 1 311 ? -17.842 -14.723 -16.271 1.00 97.81 311 LYS A N 1
ATOM 2503 C CA . LYS A 1 311 ? -17.787 -15.368 -17.593 1.00 97.81 311 LYS A CA 1
ATOM 2504 C C . LYS A 1 311 ? -16.758 -14.709 -18.515 1.00 97.81 311 LYS A C 1
ATOM 2506 O O . LYS A 1 311 ? -15.980 -15.414 -19.147 1.00 97.81 311 LYS A O 1
ATOM 2511 N N . LYS A 1 312 ? -16.711 -13.374 -18.572 1.00 97.50 312 LYS A N 1
ATOM 2512 C CA . LYS A 1 312 ? -15.779 -12.617 -19.434 1.00 97.50 312 LYS A CA 1
ATOM 2513 C C . LYS A 1 312 ? -14.314 -12.717 -19.001 1.00 97.50 312 LYS A C 1
ATOM 2515 O O . LYS A 1 312 ? -13.435 -12.600 -19.853 1.00 97.50 312 LYS A O 1
ATOM 2520 N N . LEU A 1 313 ? -14.056 -12.936 -17.710 1.00 97.25 313 LEU A N 1
ATOM 2521 C CA . LEU A 1 313 ? -12.714 -13.146 -17.156 1.00 97.25 313 LEU A CA 1
ATOM 2522 C C . LEU A 1 313 ? -12.261 -14.619 -17.141 1.00 97.25 313 LEU A C 1
ATOM 2524 O O . LEU A 1 313 ? -11.072 -14.879 -16.955 1.00 97.25 313 LEU A O 1
ATOM 2528 N N . PHE A 1 314 ? -13.168 -15.582 -17.341 1.00 97.75 314 PHE A N 1
ATOM 2529 C CA . PHE A 1 314 ? -12.857 -17.009 -17.235 1.00 97.75 314 PHE A CA 1
ATOM 2530 C C . PHE A 1 314 ? -11.815 -17.457 -18.273 1.00 97.75 314 PHE A C 1
ATOM 2532 O O . PHE A 1 314 ? -11.991 -17.257 -19.475 1.00 97.75 314 PHE A O 1
ATOM 2539 N N . GLY A 1 315 ? -10.722 -18.066 -17.807 1.00 96.38 315 GLY A N 1
ATOM 2540 C CA . GLY A 1 315 ? -9.611 -18.536 -18.637 1.00 96.38 315 GLY A CA 1
ATOM 2541 C C . GLY A 1 315 ? -8.721 -17.428 -19.214 1.00 96.38 315 GLY A C 1
ATOM 2542 O O . GLY A 1 315 ? -7.743 -17.739 -19.895 1.00 96.38 315 GLY A O 1
ATOM 2543 N N . ARG A 1 316 ? -9.030 -16.149 -18.956 1.00 97.12 316 ARG A N 1
ATOM 2544 C CA . ARG A 1 316 ? -8.226 -15.006 -19.413 1.00 97.12 316 ARG A CA 1
ATOM 2545 C C . ARG A 1 316 ? -6.995 -14.827 -18.526 1.00 97.12 316 ARG A C 1
ATOM 2547 O O . ARG A 1 316 ? -6.998 -15.191 -17.348 1.00 97.12 316 ARG A O 1
ATOM 2554 N N . LYS A 1 317 ? -5.947 -14.226 -19.077 1.00 96.25 317 LYS A N 1
ATOM 2555 C CA . LYS A 1 317 ? -4.681 -13.949 -18.391 1.00 96.25 317 LYS A CA 1
ATOM 2556 C C . LYS A 1 317 ? -4.533 -12.478 -18.027 1.00 96.25 317 LYS A C 1
ATOM 2558 O O . LYS A 1 317 ? -5.043 -11.607 -18.723 1.00 96.25 317 LYS A O 1
ATOM 2563 N N . TRP A 1 318 ? -3.790 -12.200 -16.962 1.00 93.38 318 TRP A N 1
ATOM 2564 C CA . TRP A 1 318 ? -3.476 -10.844 -16.498 1.00 93.38 318 TRP A CA 1
ATOM 2565 C C . TRP A 1 318 ? -2.741 -10.026 -17.569 1.00 93.38 318 TRP A C 1
ATOM 2567 O O . TRP A 1 318 ? -3.110 -8.877 -17.815 1.00 93.38 318 TRP A O 1
ATOM 2577 N N . SER A 1 319 ? -1.800 -10.644 -18.289 1.00 91.56 319 SER A N 1
ATOM 2578 C CA . SER A 1 319 ? -1.078 -10.007 -19.399 1.00 91.56 319 SER A CA 1
ATOM 2579 C C . SER A 1 319 ? -1.986 -9.431 -20.499 1.00 91.56 319 SER A C 1
ATOM 2581 O O . SER A 1 319 ? -1.662 -8.392 -21.073 1.00 91.56 319 SER A O 1
ATOM 2583 N N . GLU A 1 320 ? -3.159 -10.026 -20.749 1.00 90.12 320 GLU A N 1
ATOM 2584 C CA . GLU A 1 320 ? -4.140 -9.536 -21.735 1.00 90.12 320 GLU A CA 1
ATOM 2585 C C . GLU A 1 320 ? -4.792 -8.200 -21.337 1.00 90.12 320 GLU A C 1
ATOM 2587 O O . GLU A 1 320 ? -5.373 -7.520 -22.181 1.00 90.12 320 GLU A O 1
ATOM 2592 N N . PHE A 1 321 ? -4.686 -7.823 -20.061 1.00 87.00 321 PHE A N 1
ATOM 2593 C CA . PHE A 1 321 ? -5.189 -6.573 -19.490 1.00 87.00 321 PHE A CA 1
ATOM 2594 C C . PHE A 1 321 ? -4.053 -5.603 -19.108 1.00 87.00 321 PHE A C 1
ATOM 2596 O O . PHE A 1 321 ? -4.315 -4.565 -18.502 1.00 87.00 321 PHE A O 1
ATOM 2603 N N . GLY A 1 322 ? -2.799 -5.922 -19.458 1.00 82.88 322 GLY A N 1
ATOM 2604 C CA . GLY A 1 322 ? -1.624 -5.105 -19.133 1.00 82.88 322 GLY A CA 1
ATOM 2605 C C . GLY A 1 322 ? -1.198 -5.159 -17.658 1.00 82.88 322 GLY A C 1
ATOM 2606 O O . GLY A 1 322 ? -0.742 -4.143 -17.132 1.00 82.88 322 GLY A O 1
ATOM 2607 N N . LEU A 1 323 ? -1.376 -6.313 -16.997 1.00 79.19 323 LEU A N 1
ATOM 2608 C CA . LEU A 1 323 ? -1.146 -6.545 -15.558 1.00 79.19 323 LEU A CA 1
ATOM 2609 C C . LEU A 1 323 ? 0.051 -7.466 -15.241 1.00 79.19 323 LEU A C 1
ATOM 2611 O O . LEU A 1 323 ? 0.314 -8.400 -16.030 1.00 79.19 323 LEU A O 1
#

Radius of gyration: 22.19 Å; chains: 1; bounding box: 61×47×48 Å

pLDDT: mean 87.91, std 15.35, range [24.72, 98.44]

Sequence (323 aa):
MFINQTEKEKLFKGLGIFQNIFRQYIVSVLTKRFGNDWTNAFLESVSPQQNANLVKSLENDVSLEKLIDFQHFKSFAIKNKELTRGDLGAKTNDLPTWLGEIAAVRHRLAHFDEIESDDATKAWIHLRTIARLIGKSDVEEELLNLEKGKILETTPTRLEKSMSTKPYSFETLDVVNSAKEEFRQMIFSNNVYLCPAQGGAYNHKQCKYIGIYWNKRVGAVARIEAVVDVHSKDKADIYWTTGNENNEAYINRAKEKALLLRPGDLPIRVFLLKDLHQTDFIKDSPGGMFGSKLYLNVEDLRVSNSEDLAKKLFGRKWSEFGL

Secondary structure (DSSP, 8-state):
-BPPHHHHHHHHHHHHHHHHHHHHHHHHHHHHHHGGGHHHHHHHHS-HHHHHHHHHHHTTT--HHHH--HHHHHHHHHHTHHHHHHHHGGGGGTHHHHHHHHHHHHHHHHTT---BHHHHHHHHHHHHHHHHHTT-HHHHHHHHHHHHT---------------S-PPPSSEEEEEE--SHHHHHHHHHHTEEEEESSSGGG-----SEEEEEETTEEEEEEEEEEEEEE-SSS-EEEEEE-SSS-HHHHHHHHHHHHHHH-TTS-SEEEEEEEEEEEEEEE--SSSSS--SEEEEE-GGGT--SHHHHHHHHTT-BGGGGT-